Protein AF-A0A2N2SXI2-F1 (afdb_monomer)

Secondary structure (DSSP, 8-state):
-----SSHHHHHHHHHHHHHHHHHHHHHHHHIIIIIHHHHHHHHHHHHHHHHHHHHHHHHS-HHHHHHHHHHIIIII-EEEESS-----EEPPP-TTHHHHHHHHHHHHSS----EE-TT---EEEEEEETTEEEEEEE-HHHHPPPP-HHHHHHHHHHHHHHHHHHHHHHHHHHHHHHHHHHHHHHHHTT--PPPPP--SSHHHHHHHHHHHHHHHHHHHHHHHHHHHHHHT-

Foldseek 3Di:
DDPDPPDPVSVVLVVVVVVVVVVLVVLVVCCCVVPVVVVLLVLLLVVLVVQVVLVQVLLVDDPVCNVVSQVVCCVPPVKHKDLDDPQQPAAADDAPSQVSNQVSNCVVLVHRWGWTHDPPDQKTWTFGCYPNGRMIMIHRVVVSHDDPPVVSVVVSVVSSVVVVVVSVVVCCLPVVLVVLLVVCVVCVVVVHQDDQRDLDGPVVSSVVSVVSNVVSVVSVVVVVVVVVVVVVVD

Structure (mmCIF, N/CA/C/O backbone):
data_AF-A0A2N2SXI2-F1
#
_entry.id   AF-A0A2N2SXI2-F1
#
loop_
_atom_site.group_PDB
_atom_site.id
_atom_site.type_symbol
_atom_site.label_atom_id
_atom_site.label_alt_id
_atom_site.label_comp_id
_atom_site.label_asym_id
_atom_site.label_entity_id
_atom_site.label_seq_id
_atom_site.pdbx_PDB_ins_code
_atom_site.Cartn_x
_atom_site.Cartn_y
_atom_site.Cartn_z
_atom_site.occupancy
_atom_site.B_iso_or_equiv
_atom_site.auth_seq_id
_atom_site.auth_comp_id
_atom_site.auth_asym_id
_atom_site.auth_atom_id
_atom_site.pdbx_PDB_model_num
ATOM 1 N N . MET A 1 1 ? -1.374 -18.612 30.784 1.00 36.28 1 MET A N 1
ATOM 2 C CA . MET A 1 1 ? -2.071 -17.903 31.880 1.00 36.28 1 MET A CA 1
ATOM 3 C C . MET A 1 1 ? -2.749 -16.668 31.288 1.00 36.28 1 MET A C 1
ATOM 5 O O . MET A 1 1 ? -2.065 -15.702 30.989 1.00 36.28 1 MET A O 1
ATOM 9 N N . LYS A 1 2 ? -4.053 -16.725 30.982 1.00 43.03 2 LYS A N 1
ATOM 10 C CA . LYS A 1 2 ? -4.822 -15.583 30.448 1.00 43.03 2 LYS A CA 1
ATOM 11 C C . LYS A 1 2 ? -5.991 -15.326 31.392 1.00 43.03 2 LYS A C 1
ATOM 13 O O . LYS A 1 2 ? -6.861 -16.182 31.529 1.00 43.03 2 LYS A O 1
ATOM 18 N N . HIS A 1 3 ? -5.992 -14.165 32.038 1.00 49.12 3 HIS A N 1
ATOM 19 C CA . HIS A 1 3 ? -7.129 -13.661 32.799 1.00 49.12 3 HIS A CA 1
ATOM 20 C C . HIS A 1 3 ? -8.271 -13.359 31.818 1.00 49.12 3 HIS A C 1
ATOM 22 O O . HIS A 1 3 ? -8.367 -12.257 31.287 1.00 49.12 3 HIS A O 1
ATOM 28 N N . LEU A 1 4 ? -9.105 -14.358 31.508 1.00 47.81 4 LEU A N 1
ATOM 29 C CA . LEU A 1 4 ? -10.366 -14.099 30.817 1.00 47.81 4 LEU A CA 1
ATOM 30 C C . LEU A 1 4 ? -11.264 -13.280 31.753 1.00 47.81 4 LEU A C 1
ATOM 32 O O . LEU A 1 4 ? -11.408 -13.649 32.924 1.00 47.81 4 LEU A O 1
ATOM 36 N N . PRO A 1 5 ? -11.899 -12.205 31.266 1.00 47.72 5 PRO A N 1
ATOM 37 C CA . PRO A 1 5 ? -12.781 -11.415 32.100 1.00 47.72 5 PRO A CA 1
ATOM 38 C C . PRO A 1 5 ? -14.006 -12.257 32.490 1.00 47.72 5 PRO A C 1
ATOM 40 O O . PRO A 1 5 ? -14.609 -12.949 31.663 1.00 47.72 5 PRO A O 1
ATOM 43 N N . ARG A 1 6 ? -14.339 -12.240 33.786 1.00 57.94 6 ARG A N 1
ATOM 44 C CA . ARG A 1 6 ? -15.405 -13.056 34.391 1.00 57.94 6 ARG A CA 1
ATOM 45 C C . ARG A 1 6 ? -16.824 -12.528 34.124 1.00 57.94 6 ARG A C 1
ATOM 47 O O . ARG A 1 6 ? -17.772 -13.242 34.420 1.00 57.94 6 ARG A O 1
ATOM 54 N N . SER A 1 7 ? -16.992 -11.335 33.539 1.00 62.69 7 SER A N 1
ATOM 55 C CA . SER A 1 7 ? -18.320 -10.788 33.218 1.00 62.69 7 SER A CA 1
ATOM 56 C C . SER A 1 7 ? -18.766 -11.160 31.796 1.00 62.69 7 SER A C 1
ATOM 58 O O . SER A 1 7 ? -17.983 -11.086 30.844 1.00 62.69 7 SER A O 1
ATOM 60 N N . LEU A 1 8 ? -20.039 -11.555 31.644 1.00 64.44 8 LEU A N 1
ATOM 61 C CA . LEU A 1 8 ? -20.665 -11.839 30.342 1.00 64.44 8 LEU A CA 1
ATOM 62 C C . LEU A 1 8 ? -20.515 -10.656 29.381 1.00 64.44 8 LEU A C 1
ATOM 64 O O . LEU A 1 8 ? -20.206 -10.852 28.211 1.00 64.44 8 LEU A O 1
ATOM 68 N N . PHE A 1 9 ? -20.636 -9.435 29.901 1.00 61.88 9 PHE A N 1
ATOM 69 C CA . PHE A 1 9 ? -20.473 -8.208 29.131 1.00 61.88 9 PHE A CA 1
ATOM 70 C C . PHE A 1 9 ? -19.050 -8.024 28.578 1.00 61.88 9 PHE A C 1
ATOM 72 O O . PHE A 1 9 ? -18.856 -7.695 27.411 1.00 61.88 9 PHE A O 1
ATOM 79 N N . ALA A 1 10 ? -18.022 -8.275 29.388 1.00 61.28 10 ALA A N 1
ATOM 80 C CA . ALA A 1 10 ? -16.645 -8.175 28.918 1.00 61.28 10 ALA A CA 1
ATOM 81 C C . ALA A 1 10 ? -16.325 -9.256 27.871 1.00 61.28 10 ALA A C 1
ATOM 83 O O . ALA A 1 10 ? -15.542 -9.015 26.955 1.00 61.28 10 ALA A O 1
ATOM 84 N N . ARG A 1 11 ? -16.966 -10.429 27.961 1.00 67.62 11 ARG A N 1
ATOM 85 C CA . ARG A 1 11 ? -16.876 -11.468 26.926 1.00 67.62 11 ARG A CA 1
ATOM 86 C C . ARG A 1 11 ? -17.590 -11.065 25.634 1.00 67.62 11 ARG A C 1
ATOM 88 O O . ARG A 1 11 ? -17.022 -11.269 24.563 1.00 67.62 11 ARG A O 1
ATOM 95 N N . THR A 1 12 ? -18.785 -10.475 25.696 1.00 73.06 12 THR A N 1
ATOM 96 C CA . THR A 1 12 ? -19.495 -10.000 24.492 1.00 73.06 12 THR A CA 1
ATOM 97 C C . THR A 1 12 ? -18.763 -8.832 23.827 1.00 73.06 12 THR A C 1
ATOM 99 O O . THR A 1 12 ? -18.578 -8.832 22.615 1.00 73.06 12 THR A O 1
ATOM 102 N N . ALA A 1 13 ? -18.230 -7.887 24.602 1.00 72.56 13 ALA A N 1
ATOM 103 C CA . ALA A 1 13 ? -17.402 -6.808 24.066 1.00 72.56 13 ALA A CA 1
ATOM 104 C C . ALA A 1 13 ? -16.105 -7.330 23.420 1.00 72.56 13 ALA A C 1
ATOM 106 O O . ALA A 1 13 ? -15.740 -6.900 22.327 1.00 72.56 13 ALA A O 1
ATOM 107 N N . LEU A 1 14 ? -15.422 -8.288 24.059 1.00 74.06 14 LEU A N 1
ATOM 108 C CA . LEU A 1 14 ? -14.189 -8.874 23.526 1.00 74.06 14 LEU A CA 1
ATOM 109 C C . LEU A 1 14 ? -14.439 -9.707 22.262 1.00 74.06 14 LEU A C 1
ATOM 111 O O . LEU A 1 14 ? -13.632 -9.666 21.338 1.00 74.06 14 LEU A O 1
ATOM 115 N N . THR A 1 15 ? -15.556 -10.433 22.195 1.00 82.25 15 THR A N 1
ATOM 116 C CA . THR A 1 15 ? -15.943 -11.183 20.988 1.00 82.25 15 THR A CA 1
ATOM 117 C C . THR A 1 15 ? -16.295 -10.251 19.832 1.00 82.25 15 THR A C 1
ATOM 119 O O . THR A 1 15 ? -15.821 -10.491 18.724 1.00 82.25 15 THR A O 1
ATOM 122 N N . LEU A 1 16 ? -17.019 -9.152 20.077 1.00 80.25 16 LEU A N 1
ATOM 123 C CA . LEU A 1 16 ? -17.276 -8.121 19.063 1.00 80.25 16 LEU A CA 1
ATOM 124 C C . LEU A 1 16 ? -15.984 -7.451 18.583 1.00 80.25 16 LEU A C 1
ATOM 126 O O . LEU A 1 16 ? -15.780 -7.308 17.380 1.00 80.25 16 LEU A O 1
ATOM 130 N N . ALA A 1 17 ? -15.086 -7.085 19.502 1.00 79.81 17 ALA A N 1
ATOM 131 C CA . ALA A 1 17 ? -13.796 -6.496 19.151 1.00 79.81 17 ALA A CA 1
ATOM 132 C C . ALA A 1 17 ? -12.942 -7.460 18.314 1.00 79.81 17 ALA A C 1
ATOM 134 O O . ALA A 1 17 ? -12.359 -7.058 17.309 1.00 79.81 17 ALA A O 1
ATOM 135 N N . LEU A 1 18 ? -12.904 -8.742 18.688 1.00 84.31 18 LEU A N 1
ATOM 136 C CA . LEU A 1 18 ? -12.196 -9.768 17.927 1.00 84.31 18 LEU A CA 1
ATOM 137 C C . LEU A 1 18 ? -12.810 -9.959 16.535 1.00 84.31 18 LEU A C 1
ATOM 139 O O . LEU A 1 18 ? -12.076 -9.959 15.550 1.00 84.31 18 LEU A O 1
ATOM 143 N N . ALA A 1 19 ? -14.138 -10.076 16.444 1.00 85.38 19 ALA A N 1
ATOM 144 C CA . ALA A 1 19 ? -14.845 -10.188 15.170 1.00 85.38 19 ALA A CA 1
ATOM 145 C C . ALA A 1 19 ? -14.544 -8.987 14.261 1.00 85.38 19 ALA A C 1
ATOM 147 O O . ALA A 1 19 ? -14.298 -9.155 13.068 1.00 85.38 19 ALA A O 1
ATOM 148 N N . PHE A 1 20 ? -14.479 -7.788 14.840 1.00 83.75 20 PHE A N 1
ATOM 149 C CA . PHE A 1 20 ? -14.148 -6.573 14.114 1.00 83.75 20 PHE A CA 1
ATOM 150 C C . PHE A 1 20 ? -12.701 -6.559 13.599 1.00 83.75 20 PHE A C 1
ATOM 152 O O . PHE A 1 20 ? -12.466 -6.223 12.439 1.00 83.75 20 PHE A O 1
ATOM 159 N N . ILE A 1 21 ? -11.729 -6.967 14.421 1.00 84.31 21 ILE A N 1
ATOM 160 C CA . ILE A 1 21 ? -10.321 -7.088 14.003 1.00 84.31 21 ILE A CA 1
ATOM 161 C C . ILE A 1 21 ? -10.186 -8.091 12.854 1.00 84.31 21 ILE A C 1
ATOM 163 O O . ILE A 1 21 ? -9.516 -7.806 11.863 1.00 84.31 21 ILE A O 1
ATOM 167 N N . VAL A 1 22 ? -10.848 -9.246 12.963 1.00 90.50 22 VAL A N 1
ATOM 168 C CA . VAL A 1 22 ? -10.851 -10.268 11.909 1.00 90.50 22 VAL A CA 1
ATOM 169 C C . VAL A 1 22 ? -11.469 -9.717 10.624 1.00 90.50 22 VAL A C 1
ATOM 171 O O . VAL A 1 22 ? -10.899 -9.899 9.549 1.00 90.50 22 VAL A O 1
ATOM 174 N N . PHE A 1 23 ? -12.584 -8.989 10.725 1.00 86.88 23 PHE A N 1
ATOM 175 C CA . PHE A 1 23 ? -13.219 -8.346 9.576 1.00 86.88 23 PHE A CA 1
ATOM 176 C C . PHE A 1 23 ? -12.300 -7.314 8.906 1.00 86.88 23 PHE A C 1
ATOM 178 O O . PHE A 1 23 ? -12.153 -7.334 7.687 1.00 86.88 23 PHE A O 1
ATOM 185 N N . GLN A 1 24 ? -11.631 -6.456 9.681 1.00 84.25 24 GLN A N 1
ATOM 186 C CA . GLN A 1 24 ? -10.681 -5.471 9.150 1.00 84.25 24 GLN A CA 1
ATOM 187 C C . GLN A 1 24 ? -9.483 -6.131 8.464 1.00 84.25 24 GLN A C 1
ATOM 189 O O . GLN A 1 24 ? -9.091 -5.718 7.373 1.00 84.25 24 GLN A O 1
ATOM 194 N N . ALA A 1 25 ? -8.930 -7.188 9.063 1.00 87.69 25 ALA A N 1
ATOM 195 C CA . ALA A 1 25 ? -7.844 -7.953 8.462 1.00 87.69 25 ALA A CA 1
ATOM 196 C C . ALA A 1 25 ? -8.278 -8.600 7.137 1.00 87.69 25 ALA A C 1
ATOM 198 O O . ALA A 1 25 ? -7.545 -8.529 6.151 1.00 87.69 25 ALA A O 1
ATOM 199 N N . ALA A 1 26 ? -9.485 -9.171 7.086 1.00 90.75 26 ALA A N 1
ATOM 200 C CA . ALA A 1 26 ? -10.049 -9.741 5.866 1.00 90.75 26 ALA A CA 1
ATOM 201 C C . ALA A 1 26 ? -10.298 -8.668 4.791 1.00 90.75 26 ALA A C 1
ATOM 203 O O . ALA A 1 26 ? -9.926 -8.864 3.636 1.00 90.75 26 ALA A O 1
ATOM 204 N N . ALA A 1 27 ? -10.864 -7.516 5.159 1.00 85.44 27 ALA A N 1
ATOM 205 C CA . ALA A 1 27 ? -11.098 -6.406 4.237 1.00 85.44 27 ALA A CA 1
ATOM 206 C C . ALA A 1 27 ? -9.782 -5.866 3.654 1.00 85.44 27 ALA A C 1
ATOM 208 O O . ALA A 1 27 ? -9.660 -5.712 2.437 1.00 85.44 27 ALA A O 1
ATOM 209 N N . PHE A 1 28 ? -8.773 -5.645 4.504 1.00 85.31 28 PHE A N 1
ATOM 210 C CA . PHE A 1 28 ? -7.438 -5.243 4.065 1.00 85.31 28 PHE A CA 1
ATOM 211 C C . PHE A 1 28 ? -6.813 -6.290 3.139 1.00 85.31 28 PHE A C 1
ATOM 213 O O . PHE A 1 28 ? -6.295 -5.937 2.082 1.00 85.31 28 PHE A O 1
ATOM 220 N N . TRP A 1 29 ? -6.901 -7.573 3.499 1.00 90.38 29 TRP A N 1
ATOM 221 C CA . TRP A 1 29 ? -6.404 -8.674 2.677 1.00 90.38 29 TRP A CA 1
ATOM 222 C C . TRP A 1 29 ? -7.044 -8.686 1.286 1.00 90.38 29 TRP A C 1
ATOM 224 O O . TRP A 1 29 ? -6.331 -8.823 0.291 1.00 90.38 29 TRP A O 1
ATOM 234 N N . VAL A 1 30 ? -8.366 -8.504 1.205 1.00 89.81 30 VAL A N 1
ATOM 235 C CA . VAL A 1 30 ? -9.091 -8.414 -0.068 1.00 89.81 30 VAL A CA 1
ATOM 236 C C . VAL A 1 30 ? -8.573 -7.236 -0.887 1.00 89.81 30 VAL A C 1
ATOM 238 O O . VAL A 1 30 ? -8.096 -7.458 -1.992 1.00 89.81 30 VAL A O 1
ATOM 241 N N . VAL A 1 31 ? -8.558 -6.014 -0.341 1.00 85.12 31 VAL A N 1
ATOM 242 C CA . VAL A 1 31 ? -8.061 -4.820 -1.059 1.00 85.12 31 VAL A CA 1
ATOM 243 C C . VAL A 1 31 ? -6.614 -5.001 -1.524 1.00 85.12 31 VAL A C 1
ATOM 245 O O . VAL A 1 31 ? -6.263 -4.652 -2.652 1.00 85.12 31 VAL A O 1
ATOM 248 N N . TYR A 1 32 ? -5.767 -5.574 -0.674 1.00 85.44 32 TYR A N 1
ATOM 249 C CA . TYR A 1 32 ? -4.377 -5.843 -1.006 1.00 85.44 32 TYR A CA 1
ATOM 250 C C . TYR A 1 32 ? -4.254 -6.818 -2.185 1.00 85.44 32 TYR A C 1
ATOM 252 O O . TYR A 1 32 ? -3.534 -6.541 -3.145 1.00 85.44 32 TYR A O 1
ATOM 260 N N . ARG A 1 33 ? -5.001 -7.928 -2.152 1.00 88.50 33 ARG A N 1
ATOM 261 C CA . ARG A 1 33 ? -4.962 -8.983 -3.175 1.00 88.50 33 ARG A CA 1
ATOM 262 C C . ARG A 1 33 ? -5.673 -8.620 -4.476 1.00 88.50 33 ARG A C 1
ATOM 264 O O . ARG A 1 33 ? -5.228 -9.071 -5.523 1.00 88.50 33 ARG A O 1
ATOM 271 N N . THR A 1 34 ? -6.763 -7.858 -4.431 1.00 84.88 34 THR A N 1
ATOM 272 C CA . THR A 1 34 ? -7.591 -7.563 -5.614 1.00 84.88 34 THR A CA 1
ATOM 273 C C . THR A 1 34 ? -7.293 -6.210 -6.237 1.00 84.88 34 THR A C 1
ATOM 275 O O . THR A 1 34 ? -7.665 -5.984 -7.384 1.00 84.88 34 THR A O 1
ATOM 278 N N . LEU A 1 35 ? -6.656 -5.301 -5.495 1.00 83.94 35 LEU A N 1
ATOM 279 C CA . LEU A 1 35 ? -6.355 -3.954 -5.968 1.00 83.94 35 LEU A CA 1
ATOM 280 C C . LEU A 1 35 ? -4.849 -3.703 -6.004 1.00 83.94 35 LEU A C 1
ATOM 282 O O . LEU A 1 35 ? -4.303 -3.454 -7.070 1.00 83.94 35 LEU A O 1
ATOM 286 N N . ILE A 1 36 ? -4.164 -3.784 -4.860 1.00 82.75 36 ILE A N 1
ATOM 287 C CA . ILE A 1 36 ? -2.777 -3.302 -4.750 1.00 82.75 36 ILE A CA 1
ATOM 288 C C . ILE A 1 36 ? -1.820 -4.160 -5.584 1.00 82.75 36 ILE A C 1
ATOM 290 O O . ILE A 1 36 ? -1.112 -3.628 -6.436 1.00 82.75 36 ILE A O 1
ATOM 294 N N . VAL A 1 37 ? -1.817 -5.478 -5.366 1.00 85.88 37 VAL A N 1
ATOM 295 C CA . VAL A 1 37 ? -0.947 -6.412 -6.099 1.00 85.88 37 VAL A CA 1
ATOM 296 C C . VAL A 1 37 ? -1.233 -6.425 -7.610 1.00 85.88 37 VAL A C 1
ATOM 298 O O . VAL A 1 37 ? -0.297 -6.186 -8.369 1.00 85.88 37 VAL A O 1
ATOM 301 N N . PRO A 1 38 ? -2.475 -6.622 -8.090 1.00 87.81 38 PRO A N 1
ATOM 302 C CA . PRO A 1 38 ? -2.723 -6.722 -9.528 1.00 87.81 38 PRO A CA 1
ATOM 303 C C . PRO A 1 38 ? -2.512 -5.397 -10.269 1.00 87.81 38 PRO A C 1
ATOM 305 O O . PRO A 1 38 ? -2.060 -5.407 -11.410 1.00 87.81 38 PRO A O 1
ATOM 308 N N . VAL A 1 39 ? -2.790 -4.242 -9.648 1.00 85.06 39 VAL A N 1
ATOM 309 C CA . VAL A 1 39 ? -2.469 -2.939 -10.260 1.00 85.06 39 VAL A CA 1
ATOM 310 C C . VAL A 1 39 ? -0.957 -2.748 -10.363 1.00 85.06 39 VAL A C 1
ATOM 312 O O . VAL A 1 39 ? -0.486 -2.206 -11.364 1.00 85.06 39 VAL A O 1
ATOM 315 N N . ALA A 1 40 ? -0.196 -3.211 -9.370 1.00 85.69 40 ALA A N 1
ATOM 316 C CA . ALA A 1 40 ? 1.259 -3.183 -9.411 1.00 85.69 40 ALA A CA 1
ATOM 317 C C . ALA A 1 40 ? 1.828 -4.101 -10.496 1.00 85.69 40 ALA A C 1
ATOM 319 O O . ALA A 1 40 ? 2.654 -3.654 -11.284 1.00 85.69 40 ALA A O 1
ATOM 320 N N . GLU A 1 41 ? 1.361 -5.349 -10.572 1.00 89.19 41 GLU A N 1
ATOM 321 C CA . GLU A 1 41 ? 1.764 -6.304 -11.611 1.00 89.19 41 GLU A CA 1
ATOM 322 C C . GLU A 1 41 ? 1.427 -5.781 -13.006 1.00 89.19 41 GLU A C 1
ATOM 324 O O . GLU A 1 41 ? 2.288 -5.781 -13.878 1.00 89.19 41 GLU A O 1
ATOM 329 N N . ARG A 1 42 ? 0.218 -5.242 -13.197 1.00 89.31 42 ARG A N 1
ATOM 330 C CA . ARG A 1 42 ? -0.199 -4.667 -14.478 1.00 89.31 42 ARG A CA 1
ATOM 331 C C . ARG A 1 42 ? 0.645 -3.458 -14.873 1.00 89.31 42 ARG A C 1
ATOM 333 O O . ARG A 1 42 ? 1.131 -3.401 -15.993 1.00 89.31 42 ARG A O 1
ATOM 340 N N . SER A 1 43 ? 0.866 -2.525 -13.948 1.00 88.50 43 SER A N 1
ATOM 341 C CA . SER A 1 43 ? 1.723 -1.355 -14.195 1.00 88.50 43 SER A CA 1
ATOM 342 C C . SER A 1 43 ? 3.163 -1.761 -14.519 1.00 88.50 43 SER A C 1
ATOM 344 O O . SER A 1 43 ? 3.794 -1.174 -15.397 1.00 88.50 43 SER A O 1
ATOM 346 N N . ALA A 1 44 ? 3.680 -2.778 -13.825 1.00 91.31 44 ALA A N 1
ATOM 347 C CA . ALA A 1 44 ? 4.997 -3.339 -14.085 1.00 91.31 44 ALA A CA 1
ATOM 348 C C . ALA A 1 44 ? 5.068 -4.007 -15.466 1.00 91.31 44 ALA A C 1
ATOM 350 O O . ALA A 1 44 ? 6.024 -3.767 -16.202 1.00 91.31 44 ALA A O 1
ATOM 351 N N . ASP A 1 45 ? 4.055 -4.788 -15.845 1.00 92.69 45 ASP A N 1
ATOM 352 C CA . ASP A 1 45 ? 3.959 -5.418 -17.164 1.00 92.69 45 ASP A CA 1
ATOM 353 C C . ASP A 1 45 ? 3.822 -4.389 -18.296 1.00 92.69 45 ASP A C 1
ATOM 355 O O . ASP A 1 45 ? 4.392 -4.610 -19.370 1.00 92.69 45 ASP A O 1
ATOM 359 N N . ASP A 1 46 ? 3.114 -3.280 -18.066 1.00 91.94 46 ASP A N 1
ATOM 360 C CA . ASP A 1 46 ? 2.966 -2.169 -19.015 1.00 91.94 46 ASP A CA 1
ATOM 361 C C . ASP A 1 46 ? 4.302 -1.434 -19.212 1.00 91.94 46 ASP A C 1
ATOM 363 O O . ASP A 1 46 ? 4.734 -1.222 -20.349 1.00 91.94 46 ASP A O 1
ATOM 367 N N . LEU A 1 47 ? 5.005 -1.105 -18.119 1.00 92.38 47 LEU A N 1
ATOM 368 C CA . LEU A 1 47 ? 6.339 -0.501 -18.178 1.00 92.38 47 LEU A CA 1
ATOM 369 C C . LEU A 1 47 ? 7.338 -1.429 -18.870 1.00 92.38 47 LEU A C 1
ATOM 371 O O . LEU A 1 47 ? 8.057 -0.996 -19.767 1.00 92.38 47 LEU A O 1
ATOM 375 N N . ALA A 1 48 ? 7.377 -2.702 -18.475 1.00 94.25 48 ALA A N 1
ATOM 376 C CA . ALA A 1 48 ? 8.267 -3.686 -19.074 1.00 94.25 48 ALA A CA 1
ATOM 377 C C . ALA A 1 48 ? 7.970 -3.864 -20.570 1.00 94.25 48 ALA A C 1
ATOM 379 O O . ALA A 1 48 ? 8.893 -3.969 -21.376 1.00 94.25 48 ALA A O 1
ATOM 380 N N . GLY A 1 49 ? 6.691 -3.840 -20.957 1.00 94.94 49 GLY A N 1
ATOM 381 C CA . GLY A 1 49 ? 6.273 -3.855 -22.356 1.00 94.94 49 GLY A CA 1
ATOM 382 C C . GLY A 1 49 ? 6.780 -2.639 -23.124 1.00 94.94 49 GLY A C 1
ATOM 383 O O . GLY A 1 49 ? 7.378 -2.800 -24.186 1.00 94.94 49 GLY A O 1
ATOM 384 N N . LEU A 1 50 ? 6.609 -1.437 -22.568 1.00 94.75 50 LEU A N 1
ATOM 385 C CA . LEU A 1 50 ? 7.106 -0.198 -23.168 1.00 94.75 50 LEU A CA 1
ATOM 386 C C . LEU A 1 50 ? 8.633 -0.202 -23.307 1.00 94.75 50 LEU A C 1
ATOM 388 O O . LEU A 1 50 ? 9.146 0.197 -24.349 1.00 94.75 50 LEU A O 1
ATOM 392 N N . VAL A 1 51 ? 9.354 -0.664 -22.284 1.00 94.75 51 VAL A N 1
ATOM 393 C CA . VAL A 1 51 ? 10.820 -0.764 -22.279 1.00 94.75 51 VAL A CA 1
ATOM 394 C C . VAL A 1 51 ? 11.308 -1.704 -23.381 1.00 94.75 51 VAL A C 1
ATOM 396 O O . VAL A 1 51 ? 12.129 -1.295 -24.201 1.00 94.75 51 VAL A O 1
ATOM 399 N N . VAL A 1 52 ? 10.771 -2.926 -23.447 1.00 94.06 52 VAL A N 1
ATOM 400 C CA . VAL A 1 52 ? 11.182 -3.924 -24.446 1.00 94.06 52 VAL A CA 1
ATOM 401 C C . VAL A 1 52 ? 10.812 -3.476 -25.860 1.00 94.06 52 VAL A C 1
ATOM 403 O O . VAL A 1 52 ? 11.658 -3.531 -26.749 1.00 94.06 52 VAL A O 1
ATOM 406 N N . LEU A 1 53 ? 9.597 -2.956 -26.065 1.00 95.12 53 LEU A N 1
ATOM 407 C CA . LEU A 1 53 ? 9.162 -2.446 -27.368 1.00 95.12 53 LEU A CA 1
ATOM 408 C C . LEU A 1 53 ? 10.029 -1.268 -27.829 1.00 95.12 53 LEU A C 1
ATOM 410 O O . LEU A 1 53 ? 10.412 -1.201 -28.995 1.00 95.12 53 LEU A O 1
ATOM 414 N N . SER A 1 54 ? 10.374 -0.354 -26.918 1.00 95.12 54 SER A N 1
ATOM 415 C CA . SER A 1 54 ? 11.240 0.787 -27.234 1.00 95.12 54 SER A CA 1
ATOM 416 C C . SER A 1 54 ? 12.662 0.340 -27.571 1.00 95.12 54 SER A C 1
ATOM 418 O O . SER A 1 54 ? 13.260 0.882 -28.496 1.00 95.12 54 SER A O 1
ATOM 420 N N . ALA A 1 55 ? 13.192 -0.661 -26.862 1.00 94.31 55 ALA A N 1
ATOM 421 C CA . ALA A 1 55 ? 14.504 -1.236 -27.147 1.00 94.31 55 ALA A CA 1
ATOM 422 C C . ALA A 1 55 ? 14.544 -1.930 -28.519 1.00 94.31 55 ALA A C 1
ATOM 424 O O . ALA A 1 55 ? 15.456 -1.678 -29.303 1.00 94.31 55 ALA A O 1
ATOM 425 N N . GLN A 1 56 ? 13.528 -2.733 -28.848 1.00 93.69 56 GLN A N 1
ATOM 426 C CA . GLN A 1 56 ? 13.388 -3.368 -30.165 1.00 93.69 56 GLN A CA 1
ATOM 427 C C . GLN A 1 56 ? 13.269 -2.326 -31.283 1.00 93.69 56 GLN A C 1
ATOM 429 O O . GLN A 1 56 ? 14.010 -2.381 -32.262 1.00 93.69 56 GLN A O 1
ATOM 434 N N . THR A 1 57 ? 12.417 -1.316 -31.087 1.00 94.75 57 THR A N 1
ATOM 435 C CA . THR A 1 57 ? 12.249 -0.210 -32.045 1.00 94.75 57 THR A CA 1
ATOM 436 C C . THR A 1 57 ? 13.571 0.525 -32.276 1.00 94.75 57 THR A C 1
ATOM 438 O O . THR A 1 57 ? 13.919 0.833 -33.410 1.00 94.75 57 THR A O 1
ATOM 441 N N . TRP A 1 58 ? 14.347 0.782 -31.218 1.00 95.56 58 TRP A N 1
ATOM 442 C CA . TRP A 1 58 ? 15.643 1.457 -31.328 1.00 95.56 58 TRP A CA 1
ATOM 443 C C . TRP A 1 58 ? 16.637 0.687 -32.210 1.00 95.56 58 TRP A C 1
ATOM 445 O O . TRP A 1 58 ? 17.360 1.302 -32.995 1.00 95.56 58 TRP A O 1
ATOM 455 N N . VAL A 1 59 ? 16.659 -0.647 -32.104 1.00 93.12 59 VAL A N 1
ATOM 456 C CA . VAL A 1 59 ? 17.532 -1.517 -32.911 1.00 93.12 59 VAL A CA 1
ATOM 457 C C . VAL A 1 59 ? 17.140 -1.479 -34.387 1.00 93.12 59 VAL A C 1
ATOM 459 O O . VAL A 1 59 ? 18.018 -1.378 -35.245 1.00 93.12 59 VAL A O 1
ATOM 462 N N . GLU A 1 60 ? 15.839 -1.527 -34.677 1.00 93.06 60 GLU A N 1
ATOM 463 C CA . GLU A 1 60 ? 15.310 -1.506 -36.047 1.00 93.06 60 GLU A CA 1
ATOM 464 C C . GLU A 1 60 ? 15.436 -0.129 -36.720 1.00 93.06 60 GLU A C 1
ATOM 466 O O . GLU A 1 60 ? 15.481 -0.038 -37.948 1.00 93.06 60 GLU A O 1
ATOM 471 N N . LEU A 1 61 ? 15.526 0.951 -35.937 1.00 94.50 61 LEU A N 1
ATOM 472 C CA . LEU A 1 61 ? 15.646 2.308 -36.463 1.00 94.50 61 LEU A CA 1
ATOM 473 C C . LEU A 1 61 ? 17.014 2.568 -37.129 1.00 94.50 61 LEU A C 1
ATOM 475 O O . LEU A 1 61 ? 18.062 2.229 -36.556 1.00 94.50 61 LEU A O 1
ATOM 479 N N . PRO A 1 62 ? 17.036 3.272 -38.282 1.00 94.94 62 PRO A N 1
ATOM 480 C CA . PRO A 1 62 ? 18.265 3.772 -38.893 1.00 94.94 62 PRO A CA 1
ATOM 481 C C . PRO A 1 62 ? 19.064 4.669 -37.932 1.00 94.94 62 PRO A C 1
ATOM 483 O O . PRO A 1 62 ? 18.445 5.469 -37.216 1.00 94.94 62 PRO A O 1
ATOM 486 N N . PRO A 1 63 ? 20.413 4.607 -37.930 1.00 91.81 63 PRO A N 1
ATOM 487 C CA . PRO A 1 63 ? 21.258 5.350 -36.993 1.00 91.81 63 PRO A CA 1
ATOM 488 C C . PRO A 1 63 ? 20.956 6.852 -36.917 1.00 91.81 63 PRO A C 1
ATOM 490 O O . PRO A 1 63 ? 20.925 7.407 -35.818 1.00 91.81 63 PRO A O 1
ATOM 493 N N . GLU A 1 64 ? 20.656 7.500 -38.047 1.00 94.69 64 GLU A N 1
ATOM 494 C CA . GLU A 1 64 ? 20.322 8.930 -38.095 1.00 94.69 64 GLU A CA 1
ATOM 495 C C . GLU A 1 64 ? 19.032 9.306 -37.343 1.00 94.69 64 GLU A C 1
ATOM 497 O O . GLU A 1 64 ? 18.890 10.441 -36.887 1.00 94.69 64 GLU A O 1
ATOM 502 N N . THR A 1 65 ? 18.098 8.366 -37.165 1.00 95.56 65 THR A N 1
ATOM 503 C CA . THR A 1 65 ? 16.802 8.620 -36.504 1.00 95.56 65 THR A CA 1
ATOM 504 C C . THR A 1 65 ? 16.797 8.282 -35.012 1.00 95.56 65 THR A C 1
ATOM 506 O O . THR A 1 65 ? 15.932 8.763 -34.272 1.00 95.56 65 THR A O 1
ATOM 509 N N . ARG A 1 66 ? 17.786 7.513 -34.533 1.00 94.62 66 ARG A N 1
ATOM 510 C CA . ARG A 1 66 ? 17.854 7.033 -33.140 1.00 94.62 66 ARG A CA 1
ATOM 511 C C . ARG A 1 66 ? 17.907 8.172 -32.127 1.00 94.62 66 ARG A C 1
ATOM 513 O O . ARG A 1 66 ? 17.166 8.147 -31.151 1.00 94.62 66 ARG A O 1
ATOM 520 N N . ALA A 1 67 ? 18.691 9.217 -32.395 1.00 94.81 67 ALA A N 1
ATOM 521 C CA . ALA A 1 67 ? 18.806 10.367 -31.494 1.00 94.81 67 ALA A CA 1
ATOM 522 C C . ALA A 1 67 ? 17.471 11.116 -31.313 1.00 94.81 67 ALA A C 1
ATOM 524 O O . ALA A 1 67 ? 17.153 11.573 -30.214 1.00 94.81 67 ALA A O 1
ATOM 525 N N . ALA A 1 68 ? 16.668 11.229 -32.377 1.00 95.69 68 ALA A N 1
ATOM 526 C CA . ALA A 1 68 ? 15.343 11.839 -32.296 1.00 95.69 68 ALA A CA 1
ATOM 527 C C . ALA A 1 68 ? 14.382 10.967 -31.472 1.00 95.69 68 ALA A C 1
ATOM 529 O O . ALA A 1 68 ? 13.663 11.485 -30.616 1.00 95.69 68 ALA A O 1
ATOM 530 N N . PHE A 1 69 ? 14.422 9.646 -31.672 1.00 96.25 69 PHE A N 1
ATOM 531 C CA . PHE A 1 69 ? 13.629 8.689 -30.900 1.00 96.25 69 PHE A CA 1
ATOM 532 C C . PHE A 1 69 ? 14.002 8.684 -29.409 1.00 96.25 69 PHE A C 1
ATOM 534 O O . PHE A 1 69 ? 13.119 8.758 -28.556 1.00 96.25 69 PHE A O 1
ATOM 541 N N . GLU A 1 70 ? 15.295 8.684 -29.079 1.00 95.50 70 GLU A N 1
ATOM 542 C CA . GLU A 1 70 ? 15.789 8.773 -27.699 1.00 95.50 70 GLU A CA 1
ATOM 543 C C . GLU A 1 70 ? 15.299 10.042 -26.990 1.00 95.50 70 GLU A C 1
ATOM 545 O O . GLU A 1 70 ? 14.845 9.985 -25.843 1.00 95.50 70 GLU A O 1
ATOM 550 N N . GLN A 1 71 ? 15.360 11.195 -27.666 1.00 95.31 71 GLN A N 1
ATOM 551 C CA . GLN A 1 71 ? 14.861 12.455 -27.112 1.00 95.31 71 GLN A CA 1
ATOM 552 C C . GLN A 1 71 ? 13.351 12.419 -26.885 1.00 95.31 71 GLN A C 1
ATOM 554 O O . GLN A 1 71 ? 12.875 12.892 -25.849 1.00 95.31 71 GLN A O 1
ATOM 559 N N . GLU A 1 72 ? 12.602 11.867 -27.835 1.00 95.12 72 GLU A N 1
ATOM 560 C CA . GLU A 1 72 ? 11.150 11.775 -27.741 1.00 95.12 72 GLU A CA 1
ATOM 561 C C . GLU A 1 72 ? 10.723 10.851 -26.599 1.00 95.12 72 GLU A C 1
ATOM 563 O O . GLU A 1 72 ? 9.871 11.213 -25.779 1.00 95.12 72 GLU A O 1
ATOM 568 N N . LEU A 1 73 ? 11.384 9.700 -26.478 1.00 95.25 73 LEU A N 1
ATOM 569 C CA . LEU A 1 73 ? 11.141 8.749 -25.408 1.00 95.25 73 LEU A CA 1
ATOM 570 C C . LEU A 1 73 ? 11.479 9.351 -24.036 1.00 95.25 73 LEU A C 1
ATOM 572 O O . LEU A 1 73 ? 10.689 9.226 -23.095 1.00 95.25 73 LEU A O 1
ATOM 576 N N . ALA A 1 74 ? 12.581 10.096 -23.926 1.00 93.81 74 ALA A N 1
ATOM 577 C CA . ALA A 1 74 ? 12.946 10.785 -22.692 1.00 93.81 74 ALA A CA 1
ATOM 578 C C . ALA A 1 74 ? 11.927 11.871 -22.305 1.00 93.81 74 ALA A C 1
ATOM 580 O O . ALA A 1 74 ? 11.581 12.004 -21.128 1.00 93.81 74 ALA A O 1
ATOM 581 N N . ARG A 1 75 ? 11.395 12.630 -23.272 1.00 93.69 75 ARG A N 1
ATOM 582 C CA . ARG A 1 75 ? 10.402 13.685 -23.000 1.00 93.69 75 ARG A CA 1
ATOM 583 C C . ARG A 1 75 ? 9.031 13.098 -22.658 1.00 93.69 75 ARG A C 1
ATOM 585 O O . ARG A 1 75 ? 8.513 13.342 -21.561 1.00 93.69 75 ARG A O 1
ATOM 592 N N . ARG A 1 76 ? 8.446 12.304 -23.560 1.00 92.62 76 ARG A N 1
ATOM 593 C CA . ARG A 1 76 ? 7.064 11.807 -23.419 1.00 92.62 76 ARG A CA 1
ATOM 594 C C . ARG A 1 76 ? 6.930 10.672 -22.418 1.00 92.62 76 ARG A C 1
ATOM 596 O O . ARG A 1 76 ? 5.978 10.667 -21.639 1.00 92.62 76 ARG A O 1
ATOM 603 N N . HIS A 1 77 ? 7.906 9.773 -22.378 1.00 91.38 77 HIS A N 1
ATOM 604 C CA . HIS A 1 77 ? 7.852 8.583 -21.534 1.00 91.38 77 HIS A CA 1
ATOM 605 C C . HIS A 1 77 ? 8.848 8.647 -20.366 1.00 91.38 77 HIS A C 1
ATOM 607 O O . HIS A 1 77 ? 8.641 8.005 -19.350 1.00 91.38 77 HIS A O 1
ATOM 613 N N . GLY A 1 78 ? 9.894 9.472 -20.400 1.00 91.69 78 GLY A N 1
ATOM 614 C CA . GLY A 1 78 ? 10.878 9.490 -19.307 1.00 91.69 78 GLY A CA 1
ATOM 615 C C . GLY A 1 78 ? 11.724 8.225 -19.236 1.00 91.69 78 GLY A C 1
ATOM 616 O O . GLY A 1 78 ? 12.286 7.943 -18.179 1.00 91.69 78 GLY A O 1
ATOM 617 N N . LEU A 1 79 ? 11.792 7.480 -20.341 1.00 94.56 79 LEU A N 1
ATOM 618 C CA . LEU A 1 79 ? 12.749 6.400 -20.532 1.00 94.56 79 LEU A CA 1
ATOM 619 C C . LEU A 1 79 ? 13.937 6.945 -21.320 1.00 94.56 79 LEU A C 1
ATOM 621 O O . LEU A 1 79 ? 13.768 7.699 -22.278 1.00 94.56 79 LEU A O 1
ATOM 625 N N . ARG A 1 80 ? 15.141 6.563 -20.917 1.00 95.00 80 ARG A N 1
ATOM 626 C CA . ARG A 1 80 ? 16.387 6.885 -21.609 1.00 95.00 80 ARG A CA 1
ATOM 627 C C . ARG A 1 80 ? 16.967 5.591 -22.143 1.00 95.00 80 ARG A C 1
ATOM 629 O O . ARG A 1 80 ? 17.140 4.660 -21.370 1.00 95.00 80 ARG A O 1
ATOM 636 N N . LEU A 1 81 ? 17.269 5.552 -23.431 1.00 94.88 81 LEU A N 1
ATOM 637 C CA . LEU A 1 81 ? 17.997 4.459 -24.067 1.00 94.88 81 LEU A CA 1
ATOM 638 C C . LEU A 1 81 ? 19.411 4.952 -24.352 1.00 94.88 81 LEU A C 1
ATOM 640 O O . LEU A 1 81 ? 19.586 6.093 -24.781 1.00 94.88 81 LEU A O 1
ATOM 644 N N . THR A 1 82 ? 20.415 4.130 -24.083 1.00 93.00 82 THR A N 1
ATOM 645 C CA . THR A 1 82 ? 21.793 4.427 -24.468 1.00 93.00 82 THR A CA 1
ATOM 646 C C . THR A 1 82 ? 22.610 3.149 -24.564 1.00 93.00 82 THR A C 1
ATOM 648 O O . THR A 1 82 ? 22.378 2.202 -23.822 1.00 93.00 82 THR A O 1
ATOM 651 N N . THR A 1 83 ? 23.587 3.121 -25.460 1.00 91.62 83 THR A N 1
ATOM 652 C CA . THR A 1 83 ? 24.611 2.067 -25.508 1.00 91.62 83 THR A CA 1
ATOM 653 C C . THR A 1 83 ? 25.859 2.439 -24.705 1.00 91.62 83 THR A C 1
ATOM 655 O O . THR A 1 83 ? 26.781 1.638 -24.580 1.00 91.62 83 THR A O 1
ATOM 658 N N . LEU A 1 84 ? 25.924 3.671 -24.187 1.00 90.75 84 LEU A N 1
ATOM 659 C CA . LEU A 1 84 ? 27.071 4.169 -23.438 1.00 90.75 84 LEU A CA 1
ATOM 660 C C . LEU A 1 84 ? 27.076 3.642 -22.010 1.00 90.75 84 LEU A C 1
ATOM 662 O O . LEU A 1 84 ? 26.028 3.371 -21.418 1.00 90.75 84 LEU A O 1
ATOM 666 N N . ASP A 1 85 ? 28.275 3.584 -21.431 1.00 89.50 85 ASP A N 1
ATOM 667 C CA . ASP A 1 85 ? 28.398 3.256 -20.025 1.00 89.50 85 ASP A CA 1
ATOM 668 C C . ASP A 1 85 ? 27.876 4.373 -19.122 1.00 89.50 85 ASP A C 1
ATOM 670 O O . ASP A 1 85 ? 28.394 5.487 -19.122 1.00 89.50 85 ASP A O 1
ATOM 674 N N . VAL A 1 86 ? 26.836 4.064 -18.346 1.00 89.81 86 VAL A N 1
ATOM 675 C CA . VAL A 1 86 ? 26.200 4.994 -17.402 1.00 89.81 86 VAL A CA 1
ATOM 676 C C . VAL A 1 86 ? 26.738 4.873 -15.974 1.00 89.81 86 VAL A C 1
ATOM 678 O O . VAL A 1 86 ? 26.314 5.631 -15.102 1.00 89.81 86 VAL A O 1
ATOM 681 N N . GLY A 1 87 ? 27.646 3.928 -15.705 1.00 89.88 87 GLY A N 1
ATOM 682 C CA . GLY A 1 87 ? 28.199 3.690 -14.371 1.00 89.88 87 GLY A CA 1
ATOM 683 C C . GLY A 1 87 ? 27.169 3.163 -13.367 1.00 89.88 87 GLY A C 1
ATOM 684 O O . GLY A 1 87 ? 27.241 3.488 -12.180 1.00 89.88 87 GLY A O 1
ATOM 685 N N . ALA A 1 88 ? 26.188 2.377 -13.825 1.00 90.06 88 ALA A N 1
ATOM 686 C CA . ALA A 1 88 ? 25.136 1.796 -12.987 1.00 90.06 88 ALA A CA 1
ATOM 687 C C . ALA A 1 88 ? 25.653 0.590 -12.177 1.00 90.06 88 ALA A C 1
ATOM 689 O O . ALA A 1 88 ? 25.250 -0.553 -12.376 1.00 90.06 88 ALA A O 1
ATOM 690 N N . VAL A 1 89 ? 26.598 0.850 -11.273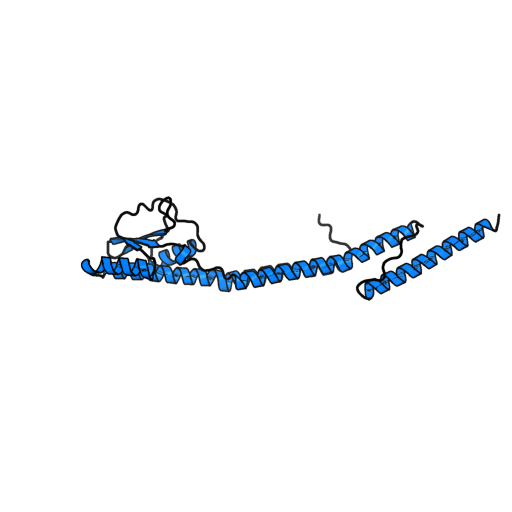 1.00 88.25 89 VAL A N 1
ATOM 691 C CA . VAL A 1 89 ? 27.252 -0.176 -10.444 1.00 88.25 89 VAL A CA 1
ATOM 692 C C . VAL A 1 89 ? 26.600 -0.347 -9.071 1.00 88.25 89 VAL A C 1
ATOM 694 O O . VAL A 1 89 ? 26.800 -1.376 -8.426 1.00 88.25 89 VAL A O 1
ATOM 697 N N . ALA A 1 90 ? 25.817 0.638 -8.622 1.00 91.69 90 ALA A N 1
ATOM 698 C CA . ALA A 1 90 ? 25.138 0.598 -7.333 1.00 91.69 90 ALA A CA 1
ATOM 699 C C . ALA A 1 90 ? 23.828 -0.198 -7.413 1.00 91.69 90 ALA A C 1
ATOM 701 O O . ALA A 1 90 ? 23.334 -0.522 -8.497 1.00 91.69 90 ALA A O 1
ATOM 702 N N . ASP A 1 91 ? 23.249 -0.498 -6.252 1.00 91.31 91 ASP A N 1
ATOM 703 C CA . ASP A 1 91 ? 21.882 -1.006 -6.200 1.00 91.31 91 ASP A CA 1
ATOM 704 C C . ASP A 1 91 ? 20.896 0.076 -6.666 1.00 91.31 91 ASP A C 1
ATOM 706 O O . ASP A 1 91 ? 21.135 1.276 -6.476 1.00 91.31 91 ASP A O 1
ATOM 710 N N . ALA A 1 92 ? 19.800 -0.334 -7.304 1.00 90.19 92 ALA A N 1
ATOM 711 C CA . ALA A 1 92 ? 18.765 0.610 -7.702 1.00 90.19 92 ALA A CA 1
ATOM 712 C C . ALA A 1 92 ? 18.150 1.307 -6.473 1.00 90.19 92 ALA A C 1
ATOM 714 O O . ALA A 1 92 ? 18.099 0.721 -5.386 1.00 90.19 92 ALA A O 1
ATOM 715 N N . PRO A 1 93 ? 17.637 2.543 -6.635 1.00 88.56 93 PRO A N 1
ATOM 716 C CA . PRO A 1 93 ? 16.880 3.212 -5.585 1.00 88.56 93 PRO A CA 1
ATOM 717 C C . PRO A 1 93 ? 15.772 2.314 -5.018 1.00 88.56 93 PRO A C 1
ATOM 719 O O . PRO A 1 93 ? 15.183 1.499 -5.728 1.00 88.56 93 PRO A O 1
ATOM 722 N N . GLN A 1 94 ? 15.465 2.477 -3.734 1.00 87.38 94 GLN A N 1
ATOM 723 C CA . GLN A 1 94 ? 14.351 1.777 -3.098 1.00 87.38 94 GLN A CA 1
ATOM 724 C C . GLN A 1 94 ? 13.038 2.449 -3.503 1.00 87.38 94 GLN A C 1
ATOM 726 O O . GLN A 1 94 ? 12.842 3.636 -3.248 1.00 87.38 94 GLN A O 1
ATOM 731 N N . PHE A 1 95 ? 12.133 1.696 -4.124 1.00 87.00 95 PHE A N 1
ATOM 732 C CA . PHE A 1 95 ? 10.806 2.180 -4.494 1.00 87.00 95 PHE A CA 1
ATOM 733 C C . PHE A 1 95 ? 9.786 1.038 -4.497 1.00 87.00 95 PHE A C 1
ATOM 735 O O . PHE A 1 95 ? 10.130 -0.147 -4.544 1.00 87.00 95 PHE A O 1
ATOM 742 N N . ALA A 1 96 ? 8.506 1.403 -4.422 1.00 83.50 96 ALA A N 1
ATOM 743 C CA . ALA A 1 96 ? 7.420 0.436 -4.384 1.00 83.50 96 ALA A CA 1
ATOM 744 C C . ALA A 1 96 ? 7.344 -0.366 -5.690 1.00 83.50 96 ALA A C 1
ATOM 746 O O . ALA A 1 96 ? 7.439 0.182 -6.783 1.00 83.50 96 ALA A O 1
ATOM 747 N N . PHE A 1 97 ? 7.099 -1.664 -5.559 1.00 83.69 97 PHE A N 1
ATOM 748 C CA . PHE A 1 97 ? 6.884 -2.585 -6.672 1.00 83.69 97 PHE A CA 1
ATOM 749 C C . PHE A 1 97 ? 8.103 -2.886 -7.568 1.00 83.69 97 PHE A C 1
ATOM 751 O O . PHE A 1 97 ? 7.952 -3.395 -8.679 1.00 83.69 97 PHE A O 1
ATOM 758 N N . ARG A 1 98 ? 9.325 -2.614 -7.084 1.00 90.62 98 ARG A N 1
ATOM 759 C CA . ARG A 1 98 ? 10.585 -2.946 -7.776 1.00 90.62 98 ARG A CA 1
ATOM 760 C C . ARG A 1 98 ? 10.641 -4.403 -8.243 1.00 90.62 98 ARG A C 1
ATOM 762 O O . ARG A 1 98 ? 10.965 -4.664 -9.397 1.00 90.62 98 ARG A O 1
ATOM 769 N N . THR A 1 99 ? 10.289 -5.338 -7.365 1.00 91.50 99 THR A N 1
ATOM 770 C CA . THR A 1 99 ? 10.355 -6.777 -7.653 1.00 91.50 99 THR A CA 1
ATOM 771 C C . THR A 1 99 ? 9.375 -7.197 -8.745 1.00 91.50 99 THR A C 1
ATOM 773 O O . THR A 1 99 ? 9.685 -8.081 -9.537 1.00 91.50 99 THR A O 1
ATOM 776 N N . GLN A 1 100 ? 8.212 -6.549 -8.840 1.00 92.19 100 GLN 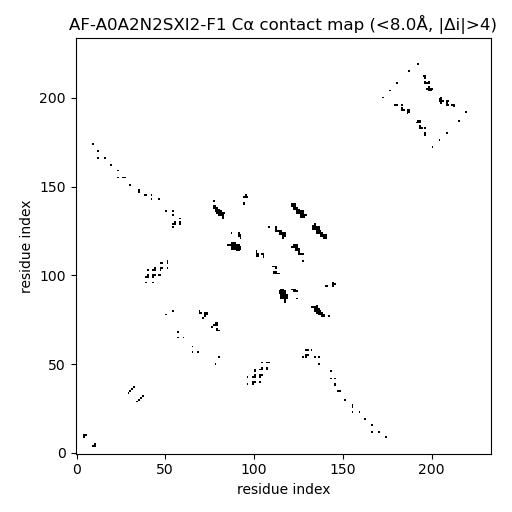A N 1
ATOM 777 C CA . GLN A 1 100 ? 7.243 -6.782 -9.910 1.00 92.19 100 GLN A CA 1
ATOM 778 C C . GLN A 1 100 ? 7.783 -6.291 -11.255 1.00 92.19 100 GLN A C 1
ATOM 780 O O . GLN A 1 100 ? 7.607 -6.985 -12.252 1.00 92.19 100 GLN A O 1
ATOM 785 N N . ILE A 1 101 ? 8.467 -5.141 -11.285 1.00 92.81 101 ILE A N 1
ATOM 786 C CA . ILE A 1 101 ? 9.110 -4.617 -12.501 1.00 92.81 101 ILE A CA 1
ATOM 787 C C . ILE A 1 101 ? 10.239 -5.545 -12.953 1.00 92.81 101 ILE A C 1
ATOM 789 O O . ILE A 1 101 ? 10.263 -5.938 -14.115 1.00 92.81 101 ILE A O 1
ATOM 793 N N . GLU A 1 102 ? 11.127 -5.953 -12.043 1.00 94.31 102 GLU A N 1
ATOM 794 C CA . GLU A 1 102 ? 12.199 -6.919 -12.333 1.00 94.31 102 GLU A CA 1
ATOM 795 C C . GLU A 1 102 ? 11.632 -8.251 -12.843 1.00 94.31 102 GLU A C 1
ATOM 797 O O . GLU A 1 102 ? 12.094 -8.770 -13.859 1.00 94.31 102 GLU A O 1
ATOM 802 N N . ALA A 1 103 ? 10.572 -8.773 -12.216 1.00 95.00 103 ALA A N 1
ATOM 803 C CA . ALA A 1 103 ? 9.909 -9.996 -12.662 1.00 95.00 103 ALA A CA 1
ATOM 804 C C . ALA A 1 103 ? 9.246 -9.843 -14.043 1.00 95.00 103 ALA A C 1
ATOM 806 O O . ALA A 1 103 ? 9.370 -10.734 -14.881 1.00 95.00 103 ALA A O 1
ATOM 807 N N . ALA A 1 104 ? 8.558 -8.727 -14.302 1.00 94.94 104 ALA A N 1
ATOM 808 C CA . ALA A 1 104 ? 7.916 -8.446 -15.585 1.00 94.94 104 ALA A CA 1
ATOM 809 C C . ALA A 1 104 ? 8.938 -8.291 -16.721 1.00 94.94 104 ALA A C 1
ATOM 811 O O . ALA A 1 104 ? 8.766 -8.871 -17.795 1.00 94.94 104 ALA A O 1
ATOM 812 N N . LEU A 1 105 ? 10.028 -7.560 -16.469 1.00 94.69 105 LEU A N 1
ATOM 813 C CA . LEU A 1 105 ? 11.151 -7.425 -17.397 1.00 94.69 105 LEU A CA 1
ATOM 814 C C . LEU A 1 105 ? 11.799 -8.782 -17.659 1.00 94.69 105 LEU A C 1
ATOM 816 O O . LEU A 1 105 ? 11.954 -9.155 -18.816 1.00 94.69 105 LEU A O 1
ATOM 820 N N . SER A 1 106 ? 12.080 -9.553 -16.606 1.00 95.06 106 SER A N 1
ATOM 821 C CA . SER A 1 106 ? 12.709 -10.868 -16.744 1.00 95.06 106 SER A CA 1
ATOM 822 C C . SER A 1 106 ? 11.864 -11.825 -17.587 1.00 95.06 106 SER A C 1
ATOM 824 O O . SER A 1 106 ? 12.379 -12.507 -18.469 1.00 95.06 106 SER A O 1
ATOM 826 N N . ARG A 1 107 ? 10.538 -11.831 -17.383 1.00 95.06 107 ARG A N 1
ATOM 827 C CA . ARG A 1 107 ? 9.609 -12.629 -18.202 1.00 95.06 107 ARG A CA 1
ATOM 828 C C . ARG A 1 107 ? 9.615 -12.227 -19.676 1.00 95.06 107 ARG A C 1
ATOM 830 O O . ARG A 1 107 ? 9.486 -13.099 -20.527 1.00 95.06 107 ARG A O 1
ATOM 837 N N . ARG A 1 108 ? 9.702 -10.927 -19.981 1.00 93.50 108 ARG A N 1
ATOM 838 C CA . ARG A 1 108 ? 9.641 -10.415 -21.363 1.00 93.50 108 ARG A CA 1
ATOM 839 C C . ARG A 1 108 ? 10.972 -10.524 -22.103 1.00 93.50 108 ARG A C 1
ATOM 841 O O . ARG A 1 108 ? 10.957 -10.754 -23.306 1.00 93.50 108 ARG A O 1
ATOM 848 N N . VAL A 1 109 ? 12.087 -10.335 -21.401 1.00 91.75 109 VAL A N 1
ATOM 849 C CA . VAL A 1 109 ? 13.442 -10.446 -21.962 1.00 91.75 109 VAL A CA 1
ATOM 850 C C . VAL A 1 109 ? 13.861 -11.915 -22.087 1.00 91.75 109 VAL A C 1
ATOM 852 O O . VAL A 1 109 ? 14.595 -12.260 -23.004 1.00 91.75 109 VAL A O 1
ATOM 855 N N . GLY A 1 110 ? 13.354 -12.791 -21.213 1.00 91.44 110 GLY A N 1
ATOM 856 C CA . GLY A 1 110 ? 13.707 -14.215 -21.185 1.00 91.44 110 GLY A CA 1
ATOM 857 C C . GLY A 1 110 ? 14.939 -14.533 -20.329 1.00 91.44 110 GLY A C 1
ATOM 858 O O . GLY A 1 110 ? 15.315 -15.696 -20.216 1.00 91.44 110 GLY A O 1
ATOM 859 N N . GLU A 1 111 ? 15.530 -13.525 -19.686 1.00 90.38 111 GLU A N 1
ATOM 860 C CA . GLU A 1 111 ? 16.683 -13.637 -18.789 1.00 90.38 111 GLU A CA 1
ATOM 861 C C . GLU A 1 111 ? 16.422 -12.888 -17.478 1.00 90.38 111 GLU A C 1
ATOM 863 O O . GLU A 1 111 ? 15.515 -12.064 -17.390 1.00 90.38 111 GLU A O 1
ATOM 868 N N . SER A 1 112 ? 17.206 -13.167 -16.435 1.00 91.94 112 SER A N 1
ATOM 869 C CA . SER A 1 112 ? 17.063 -12.481 -15.147 1.00 91.94 112 SER A CA 1
ATOM 870 C C . SER A 1 112 ? 17.516 -11.024 -15.253 1.00 91.94 112 SER A C 1
ATOM 872 O O . SER A 1 112 ? 18.712 -10.744 -15.311 1.00 91.94 112 SER A O 1
ATOM 874 N N . VAL A 1 113 ? 16.568 -10.094 -15.189 1.00 92.62 113 VAL A N 1
ATOM 875 C CA . VAL A 1 113 ? 16.824 -8.652 -15.196 1.00 92.62 113 VAL A CA 1
ATOM 876 C C . VAL A 1 113 ? 16.801 -8.118 -13.768 1.00 92.62 113 VAL A C 1
ATOM 878 O O . VAL A 1 113 ? 15.806 -8.254 -13.057 1.00 92.62 113 VAL A O 1
ATOM 881 N N . VAL A 1 114 ? 17.888 -7.460 -13.363 1.00 93.50 114 VAL A N 1
ATOM 882 C CA . VAL A 1 114 ? 18.011 -6.791 -12.061 1.00 93.50 114 VAL A CA 1
ATOM 883 C C . VAL A 1 114 ? 18.216 -5.302 -12.289 1.00 93.50 114 VAL A C 1
ATOM 885 O O . VAL A 1 114 ? 19.073 -4.908 -13.082 1.00 93.50 114 VAL A O 1
ATOM 888 N N . LEU A 1 115 ? 17.454 -4.468 -11.582 1.00 94.88 115 LEU A N 1
ATOM 889 C CA . LEU A 1 115 ? 17.618 -3.024 -11.677 1.00 94.88 115 LEU A CA 1
ATOM 890 C C . LEU A 1 115 ? 18.868 -2.579 -10.912 1.00 94.88 115 LEU A C 1
ATOM 892 O O . LEU A 1 115 ? 19.099 -2.969 -9.767 1.00 94.88 115 LEU A O 1
ATOM 896 N N . ARG A 1 116 ? 19.646 -1.704 -11.541 1.00 95.19 116 ARG A N 1
ATOM 897 C CA . ARG A 1 116 ? 20.848 -1.066 -10.999 1.00 95.19 116 ARG A CA 1
ATOM 898 C C . ARG A 1 116 ? 20.631 0.429 -10.795 1.00 95.19 116 ARG A C 1
ATOM 900 O O . ARG A 1 116 ? 19.737 1.036 -11.383 1.00 95.19 116 ARG A O 1
ATOM 907 N N . GLY A 1 117 ? 21.465 1.036 -9.964 1.00 94.25 117 GLY A N 1
ATOM 908 C CA . GLY A 1 117 ? 21.463 2.466 -9.684 1.00 94.25 117 GLY A CA 1
ATOM 909 C C . GLY A 1 117 ? 22.800 3.113 -10.011 1.00 94.25 117 GLY A C 1
ATOM 910 O O . GLY A 1 117 ? 23.849 2.467 -10.042 1.00 94.25 117 GLY A O 1
ATOM 911 N N . VAL A 1 118 ? 22.762 4.427 -10.215 1.00 93.31 118 VAL A N 1
ATOM 912 C CA . VAL A 1 118 ? 23.962 5.268 -10.279 1.00 93.31 118 VAL A CA 1
ATOM 913 C C . VAL A 1 118 ? 24.074 6.023 -8.949 1.00 93.31 118 VAL A C 1
ATOM 915 O O . VAL A 1 118 ? 23.071 6.593 -8.506 1.00 93.31 118 VAL A O 1
ATOM 918 N N . PRO A 1 119 ? 25.253 6.063 -8.297 1.00 89.31 119 PRO A N 1
ATOM 919 C CA . PRO A 1 119 ? 25.430 6.789 -7.041 1.00 89.31 119 PRO A CA 1
ATOM 920 C C . PRO A 1 119 ? 24.910 8.232 -7.116 1.00 89.31 119 PRO A C 1
ATOM 922 O O . PRO A 1 119 ? 25.167 8.948 -8.085 1.00 89.31 119 PRO A O 1
ATOM 925 N N . ASN A 1 120 ? 24.178 8.668 -6.085 1.00 86.12 120 ASN A N 1
ATOM 926 C CA . ASN A 1 120 ? 23.564 10.002 -5.991 1.00 86.12 120 ASN A CA 1
ATOM 927 C C . ASN A 1 120 ? 22.585 10.356 -7.132 1.00 86.12 120 ASN A C 1
ATOM 929 O O . ASN A 1 120 ? 22.326 11.536 -7.389 1.00 86.12 120 ASN A O 1
ATOM 933 N N . LYS A 1 121 ? 22.023 9.360 -7.829 1.00 88.88 121 LYS A N 1
ATOM 934 C CA . LYS A 1 121 ? 20.961 9.545 -8.826 1.00 88.88 121 LYS A CA 1
ATOM 935 C C . LYS A 1 121 ? 19.739 8.711 -8.454 1.00 88.88 121 LYS A C 1
ATOM 937 O O . LYS A 1 121 ? 19.856 7.576 -8.016 1.00 88.88 121 LYS A O 1
ATOM 942 N N . ALA A 1 122 ? 18.556 9.262 -8.706 1.00 88.50 122 ALA A N 1
ATOM 943 C CA . ALA A 1 122 ? 17.280 8.583 -8.479 1.00 88.50 122 ALA A CA 1
ATOM 944 C C . ALA A 1 122 ? 16.823 7.717 -9.671 1.00 88.50 122 ALA A C 1
ATOM 946 O O . ALA A 1 122 ? 15.684 7.270 -9.702 1.00 88.50 122 ALA A O 1
ATOM 947 N N . ALA A 1 123 ? 17.673 7.515 -10.681 1.00 91.81 123 ALA A N 1
ATOM 948 C CA . ALA A 1 123 ? 17.328 6.718 -11.853 1.00 91.81 123 ALA A CA 1
ATOM 949 C C . ALA A 1 123 ? 17.655 5.238 -11.617 1.00 91.81 123 ALA A C 1
ATOM 951 O O . ALA A 1 123 ? 18.755 4.913 -11.163 1.00 91.81 123 ALA A O 1
ATOM 952 N N . ALA A 1 124 ? 16.711 4.369 -11.968 1.00 94.62 124 ALA A N 1
ATOM 953 C CA . ALA A 1 124 ? 16.933 2.938 -12.099 1.00 94.62 124 ALA A CA 1
ATOM 954 C C . ALA A 1 124 ? 17.352 2.631 -13.539 1.00 94.62 124 ALA A C 1
ATOM 956 O O . ALA A 1 124 ? 16.804 3.204 -14.483 1.00 94.62 124 ALA A O 1
ATOM 957 N N . TRP A 1 125 ? 18.320 1.739 -13.691 1.00 95.69 125 TRP A N 1
ATOM 958 C CA . TRP A 1 125 ? 18.876 1.314 -14.968 1.00 95.69 125 TRP A CA 1
ATOM 959 C C . TRP A 1 125 ? 18.795 -0.200 -15.099 1.00 95.69 125 TRP A C 1
ATOM 961 O O . TRP A 1 125 ? 18.906 -0.917 -14.107 1.00 95.69 125 TRP A O 1
ATOM 971 N N . LEU A 1 126 ? 18.624 -0.679 -16.322 1.00 94.62 126 LEU A N 1
ATOM 972 C CA . LEU A 1 126 ? 18.780 -2.081 -16.673 1.00 94.62 126 LEU A CA 1
ATOM 973 C C . LEU A 1 126 ? 19.546 -2.222 -17.978 1.00 94.62 126 LEU A C 1
ATOM 975 O O . LEU A 1 126 ? 19.490 -1.331 -18.826 1.00 94.62 126 LEU A O 1
ATOM 979 N N . ASP A 1 127 ? 20.179 -3.372 -18.138 1.00 92.62 127 ASP A N 1
ATOM 980 C CA . ASP A 1 127 ? 20.810 -3.780 -19.382 1.00 92.62 127 ASP A CA 1
ATOM 981 C C . ASP A 1 127 ? 19.887 -4.786 -20.080 1.00 92.62 127 ASP A C 1
ATOM 983 O O . ASP A 1 127 ? 19.368 -5.709 -19.445 1.00 92.62 127 ASP A O 1
ATOM 987 N N . ILE A 1 128 ? 19.632 -4.573 -21.371 1.00 91.25 128 ILE A N 1
ATOM 988 C CA . ILE A 1 128 ? 18.821 -5.461 -22.204 1.00 91.25 128 ILE A CA 1
ATOM 989 C C . ILE A 1 128 ? 19.641 -5.853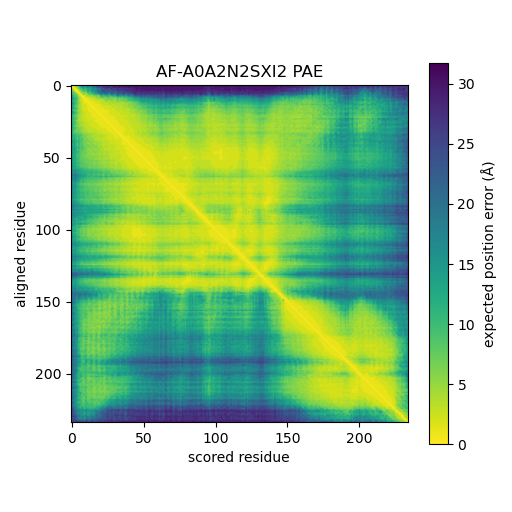 -23.434 1.00 91.25 128 ILE A C 1
ATOM 991 O O . ILE A 1 128 ? 19.966 -4.975 -24.243 1.00 91.25 128 ILE A O 1
ATOM 995 N N . PRO A 1 129 ? 19.926 -7.149 -23.627 1.00 88.50 129 PRO A N 1
ATOM 996 C CA . PRO A 1 129 ? 20.510 -7.626 -24.869 1.00 88.50 129 PRO A CA 1
ATOM 997 C C . PRO A 1 129 ? 19.427 -7.638 -25.957 1.00 88.50 129 PRO A C 1
ATOM 999 O O . PRO A 1 129 ? 18.506 -8.456 -25.926 1.00 88.50 129 PRO A O 1
ATOM 1002 N N . VAL A 1 130 ? 19.501 -6.725 -26.932 1.00 85.75 130 VAL A N 1
ATOM 1003 C CA . VAL A 1 130 ? 18.554 -6.686 -28.065 1.00 85.75 130 VAL A CA 1
ATOM 1004 C C . VAL A 1 130 ? 19.309 -6.488 -29.371 1.00 85.75 130 VAL A C 1
ATOM 1006 O O . VAL A 1 130 ? 20.075 -5.541 -29.520 1.00 85.75 130 VAL A O 1
ATOM 1009 N N . GLY A 1 131 ? 19.092 -7.384 -30.338 1.00 79.88 131 GLY A N 1
ATOM 1010 C CA . GLY A 1 131 ? 19.653 -7.254 -31.688 1.00 79.88 131 GLY A CA 1
ATOM 1011 C C . GLY A 1 131 ? 21.181 -7.172 -31.745 1.00 79.88 131 GLY A C 1
ATOM 1012 O O . GLY A 1 131 ? 21.716 -6.465 -32.591 1.00 79.88 131 GLY A O 1
ATOM 1013 N N . G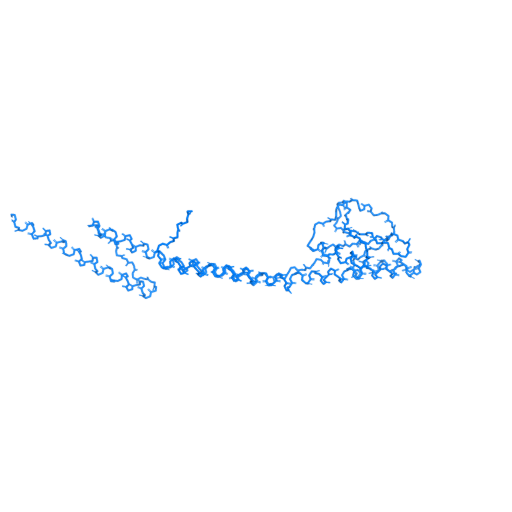LY A 1 132 ? 21.879 -7.847 -30.825 1.00 82.44 132 GLY A N 1
ATOM 1014 C CA . GLY A 1 132 ? 23.344 -7.807 -30.725 1.00 82.44 132 GLY A CA 1
ATOM 1015 C C . GLY A 1 132 ? 23.907 -6.542 -30.067 1.00 82.44 132 GLY A C 1
ATOM 1016 O O . GLY A 1 132 ? 25.121 -6.352 -30.069 1.00 82.44 132 GLY A O 1
ATOM 1017 N N . HIS A 1 133 ? 23.049 -5.685 -29.507 1.00 85.50 133 HIS A N 1
ATOM 1018 C CA . HIS A 1 133 ? 23.441 -4.520 -28.724 1.00 85.50 133 HIS A CA 1
ATOM 1019 C C . HIS A 1 133 ? 23.128 -4.727 -27.240 1.00 85.50 133 HIS A C 1
ATOM 1021 O O . HIS A 1 133 ? 22.024 -5.143 -26.888 1.00 85.50 133 HIS A O 1
ATOM 1027 N N . ASP A 1 134 ? 24.073 -4.342 -26.382 1.00 89.19 134 ASP A N 1
ATOM 1028 C CA . ASP A 1 134 ? 23.843 -4.196 -24.945 1.00 89.19 134 ASP A CA 1
ATOM 1029 C C . ASP A 1 134 ? 23.242 -2.815 -24.690 1.00 89.19 134 ASP A C 1
ATOM 1031 O O . ASP A 1 134 ? 23.947 -1.809 -24.533 1.00 89.19 134 ASP A O 1
ATOM 1035 N N . LEU A 1 135 ? 21.913 -2.746 -24.739 1.00 93.31 135 LEU A N 1
ATOM 1036 C CA . LEU A 1 135 ? 21.195 -1.491 -24.607 1.00 93.31 135 LEU A CA 1
ATOM 1037 C C . LEU A 1 135 ? 20.853 -1.232 -23.146 1.00 93.31 135 LEU A C 1
ATOM 1039 O O . LEU A 1 135 ? 20.224 -2.051 -22.479 1.00 93.31 135 LEU A O 1
ATOM 1043 N N . ARG A 1 136 ? 21.218 -0.051 -22.659 1.00 95.00 136 ARG A N 1
ATOM 1044 C CA . ARG A 1 136 ? 20.932 0.374 -21.293 1.00 95.00 136 ARG A CA 1
ATOM 1045 C C . ARG A 1 136 ? 19.692 1.235 -21.282 1.00 95.00 136 ARG A C 1
ATOM 1047 O O . ARG A 1 136 ? 19.618 2.252 -21.979 1.00 95.00 136 ARG A O 1
ATOM 1054 N N . VAL A 1 137 ? 18.723 0.835 -20.473 1.00 95.81 137 VAL A N 1
ATOM 1055 C CA . VAL A 1 137 ? 17.458 1.546 -20.319 1.00 95.81 137 VAL A CA 1
ATOM 1056 C C . VAL A 1 137 ? 17.376 2.130 -18.923 1.00 95.81 137 VAL A C 1
ATOM 1058 O O . VAL A 1 137 ? 17.462 1.412 -17.934 1.00 95.81 137 VAL A O 1
ATOM 1061 N N . GLY A 1 138 ? 17.214 3.445 -18.847 1.00 94.62 138 GLY A N 1
ATOM 1062 C CA . GLY A 1 138 ? 17.110 4.195 -17.604 1.00 94.62 138 GLY A CA 1
ATOM 1063 C C . GLY A 1 138 ? 15.742 4.832 -17.444 1.00 94.62 138 GLY A C 1
ATOM 1064 O O . GLY A 1 138 ? 15.207 5.410 -18.390 1.00 94.62 138 GLY A O 1
ATOM 1065 N N . PHE A 1 139 ? 15.187 4.792 -16.240 1.00 93.81 139 PHE A N 1
ATOM 1066 C CA . PHE A 1 139 ? 13.933 5.464 -15.911 1.00 93.81 139 PHE A CA 1
ATOM 1067 C C . PHE A 1 139 ? 13.942 5.998 -14.480 1.00 93.81 139 PHE A C 1
ATOM 1069 O O . PHE A 1 139 ? 14.723 5.565 -13.635 1.00 93.81 139 PHE A O 1
ATOM 1076 N N . PHE A 1 140 ? 13.068 6.963 -14.200 1.00 91.00 140 PHE A N 1
ATOM 1077 C CA . PHE A 1 140 ? 12.863 7.482 -12.847 1.00 91.00 140 PHE A CA 1
ATOM 1078 C C . PHE A 1 140 ? 11.682 6.754 -12.200 1.00 91.00 140 PHE A C 1
ATOM 1080 O O . PHE A 1 140 ? 10.558 6.916 -12.689 1.00 91.00 140 PHE A O 1
ATOM 1087 N N . PRO A 1 141 ? 11.892 5.975 -11.122 1.00 85.19 141 PRO A N 1
ATOM 1088 C CA . PRO A 1 141 ? 10.830 5.186 -10.509 1.00 85.19 141 PRO A CA 1
ATOM 1089 C C . PRO A 1 141 ? 9.628 6.019 -10.062 1.00 85.19 141 PRO A C 1
ATOM 1091 O O . PRO A 1 141 ? 8.501 5.588 -10.261 1.00 85.19 141 PRO A O 1
ATOM 1094 N N . ASP A 1 142 ? 9.834 7.246 -9.577 1.00 82.94 142 ASP A N 1
ATOM 1095 C CA . ASP A 1 142 ? 8.747 8.139 -9.141 1.00 82.94 142 ASP A CA 1
ATOM 1096 C C . ASP A 1 142 ? 7.728 8.466 -10.247 1.00 82.94 142 ASP A C 1
ATOM 1098 O O . ASP A 1 142 ? 6.563 8.738 -9.957 1.00 82.94 142 ASP A O 1
ATOM 1102 N N . ARG A 1 143 ? 8.134 8.416 -11.526 1.00 79.81 143 ARG A N 1
ATOM 1103 C CA . ARG A 1 143 ? 7.236 8.656 -12.672 1.00 79.81 143 ARG A CA 1
ATOM 1104 C C . ARG A 1 143 ? 6.292 7.478 -12.931 1.00 79.81 143 ARG A C 1
ATOM 1106 O O . ARG A 1 143 ? 5.225 7.673 -13.505 1.00 79.81 143 ARG A O 1
ATOM 1113 N N . TYR A 1 144 ? 6.693 6.283 -12.504 1.00 76.12 144 TYR A N 1
ATOM 1114 C CA . TYR A 1 144 ? 5.996 5.014 -12.723 1.00 76.12 144 TYR A CA 1
ATOM 1115 C C . TYR A 1 144 ? 5.501 4.369 -11.427 1.00 76.12 144 TYR A C 1
ATOM 1117 O O . TYR A 1 144 ? 4.845 3.329 -11.461 1.00 76.12 144 TYR A O 1
ATOM 1125 N N . ALA A 1 145 ? 5.795 4.990 -10.285 1.00 69.88 145 ALA A N 1
ATOM 1126 C CA . ALA A 1 145 ? 5.319 4.562 -8.991 1.00 69.88 145 ALA A CA 1
ATOM 1127 C C . ALA A 1 145 ? 3.790 4.565 -9.008 1.00 69.88 145 ALA A C 1
ATOM 1129 O O . ALA A 1 145 ? 3.144 5.604 -9.183 1.00 69.88 145 ALA A O 1
ATOM 1130 N N . VAL A 1 146 ? 3.204 3.381 -8.824 1.00 67.88 146 VAL A N 1
ATOM 1131 C CA . VAL A 1 146 ? 1.759 3.247 -8.670 1.00 67.88 146 VAL A CA 1
ATOM 1132 C C . VAL A 1 146 ? 1.363 4.084 -7.467 1.00 67.88 146 VAL A C 1
ATOM 1134 O O . VAL A 1 146 ? 1.797 3.821 -6.342 1.00 67.88 146 VAL A O 1
ATOM 1137 N N . LYS A 1 147 ? 0.545 5.114 -7.706 1.00 68.31 147 LYS A N 1
ATOM 1138 C CA . LYS A 1 147 ? 0.003 5.922 -6.619 1.00 68.31 147 LYS A CA 1
ATOM 1139 C C . LYS A 1 147 ? -0.756 4.971 -5.696 1.00 68.31 147 LYS A C 1
ATOM 1141 O O . LYS A 1 147 ? -1.666 4.290 -6.180 1.00 68.31 147 LYS A O 1
ATOM 1146 N N . PRO A 1 148 ? -0.394 4.887 -4.403 1.00 66.81 148 PRO A N 1
ATOM 1147 C CA . PRO A 1 148 ? -1.112 4.024 -3.482 1.00 66.81 148 PRO A CA 1
ATOM 1148 C C . PRO A 1 148 ? -2.602 4.368 -3.564 1.00 66.81 148 PRO A C 1
ATOM 1150 O O . PRO A 1 148 ? -2.931 5.549 -3.725 1.00 66.81 148 PRO A O 1
ATOM 1153 N N . PRO A 1 149 ? -3.514 3.383 -3.485 1.00 72.62 149 PRO A N 1
ATOM 1154 C CA . PRO A 1 149 ? -4.945 3.646 -3.536 1.00 72.62 149 PRO A CA 1
ATOM 1155 C C . PRO A 1 149 ? -5.379 4.294 -2.216 1.00 72.62 149 PRO A C 1
ATOM 1157 O O . PRO A 1 149 ? -6.043 3.675 -1.386 1.00 72.62 149 PRO A O 1
ATOM 1160 N N . LEU A 1 150 ? -4.974 5.552 -2.010 1.00 76.75 150 LEU A N 1
ATOM 1161 C CA . LEU A 1 150 ? -5.119 6.286 -0.758 1.00 76.75 150 LEU A CA 1
ATOM 1162 C C . LEU A 1 150 ? -6.581 6.359 -0.341 1.00 76.75 150 LEU A C 1
ATOM 1164 O O . LEU A 1 150 ? -6.855 6.279 0.843 1.00 76.75 150 LEU A O 1
ATOM 1168 N N . ALA A 1 151 ? -7.515 6.422 -1.294 1.00 73.38 151 ALA A N 1
ATOM 1169 C CA . ALA A 1 151 ? -8.942 6.353 -1.005 1.00 73.38 151 ALA A CA 1
ATOM 1170 C C . ALA A 1 151 ? -9.344 5.012 -0.364 1.00 73.38 151 ALA A C 1
ATOM 1172 O O . ALA A 1 151 ? -10.005 5.010 0.668 1.00 73.38 151 ALA A O 1
ATOM 1173 N N . ALA A 1 152 ? -8.911 3.873 -0.915 1.00 75.00 152 ALA A N 1
ATOM 1174 C CA . ALA A 1 152 ? -9.223 2.556 -0.354 1.00 75.00 152 ALA A CA 1
ATOM 1175 C C . ALA A 1 152 ? -8.549 2.352 1.013 1.00 75.00 152 ALA A C 1
ATOM 1177 O O . ALA A 1 152 ? -9.185 1.893 1.960 1.00 75.00 152 ALA A O 1
ATOM 1178 N N . ILE A 1 153 ? -7.281 2.759 1.134 1.00 77.81 153 ILE A N 1
ATOM 1179 C CA . ILE A 1 153 ? -6.534 2.711 2.398 1.00 77.81 153 ILE A CA 1
ATOM 1180 C C . ILE A 1 153 ? -7.190 3.623 3.441 1.00 77.81 153 ILE A C 1
ATOM 1182 O O . ILE A 1 153 ? -7.347 3.216 4.588 1.00 77.81 153 ILE A O 1
ATOM 1186 N N . ALA A 1 154 ? -7.621 4.826 3.055 1.00 81.00 154 ALA A N 1
ATOM 1187 C CA . ALA A 1 154 ? -8.315 5.757 3.935 1.00 81.00 154 ALA A CA 1
ATOM 1188 C C . ALA A 1 154 ? -9.676 5.213 4.367 1.00 81.00 154 ALA A C 1
ATOM 1190 O O . ALA A 1 154 ? -10.002 5.320 5.539 1.00 81.00 154 ALA A O 1
ATOM 1191 N N . VAL A 1 155 ? -10.452 4.582 3.481 1.00 82.81 155 VAL A N 1
ATOM 1192 C CA . VAL A 1 155 ? -11.737 3.964 3.854 1.00 82.81 155 VAL A CA 1
ATOM 1193 C C . VAL A 1 155 ? -11.530 2.852 4.883 1.00 82.81 155 VAL A C 1
ATOM 1195 O O . VAL A 1 155 ? -12.217 2.837 5.905 1.00 82.81 155 VAL A O 1
ATOM 1198 N N . VAL A 1 156 ? -10.556 1.962 4.666 1.00 81.88 156 VAL A N 1
ATOM 1199 C CA . VAL A 1 156 ? -10.218 0.903 5.634 1.00 81.88 156 VAL A CA 1
ATOM 1200 C C . VAL A 1 156 ? -9.704 1.512 6.943 1.00 81.88 156 VAL A C 1
ATOM 1202 O O . VAL A 1 156 ? -10.174 1.148 8.017 1.00 81.88 156 VAL A O 1
ATOM 1205 N N . GLY A 1 157 ? -8.795 2.486 6.869 1.00 83.25 157 GLY A N 1
ATOM 1206 C CA . GLY A 1 157 ? -8.203 3.145 8.034 1.00 83.25 157 GLY A CA 1
ATOM 1207 C C . GLY A 1 157 ? -9.217 3.933 8.865 1.00 83.25 157 GLY A C 1
ATOM 1208 O O . GLY A 1 157 ? -9.267 3.780 10.083 1.00 83.25 157 GLY A O 1
ATOM 1209 N N . VAL A 1 158 ? -10.071 4.728 8.220 1.00 87.81 158 VAL A N 1
ATOM 1210 C CA . VAL A 1 158 ? -11.169 5.463 8.864 1.00 87.81 158 VAL A CA 1
ATOM 1211 C C . VAL A 1 158 ? -12.189 4.485 9.436 1.00 87.81 158 VAL A C 1
ATOM 1213 O O . VAL A 1 158 ? -12.604 4.653 10.579 1.00 87.81 158 VAL A O 1
ATOM 1216 N N . GLY A 1 159 ? -12.549 3.430 8.700 1.00 84.44 159 GLY A N 1
ATOM 1217 C CA . GLY A 1 159 ? -13.447 2.385 9.193 1.00 84.44 159 GLY A CA 1
ATOM 1218 C C . GLY A 1 159 ? -12.903 1.696 10.447 1.00 84.44 159 GLY A C 1
ATOM 1219 O O . GLY A 1 159 ? -13.633 1.525 11.428 1.00 84.44 159 GLY A O 1
ATOM 1220 N N . ALA A 1 160 ? -11.612 1.363 10.453 1.00 83.50 160 ALA A N 1
ATOM 1221 C CA . ALA A 1 160 ? -10.930 0.794 11.609 1.00 83.50 160 ALA A CA 1
ATOM 1222 C C . ALA A 1 160 ? -10.893 1.778 12.790 1.00 83.50 160 ALA A C 1
ATOM 1224 O O . ALA A 1 160 ? -11.219 1.398 13.916 1.00 83.50 160 ALA A O 1
ATOM 1225 N N . PHE A 1 161 ? -10.558 3.045 12.535 1.00 85.94 161 PHE A N 1
ATOM 1226 C CA . PHE A 1 161 ? -10.477 4.089 13.556 1.00 85.94 161 PHE A CA 1
ATOM 1227 C C . PHE A 1 161 ? -11.832 4.383 14.206 1.00 85.94 161 PHE A C 1
ATOM 1229 O O . PHE A 1 161 ? -11.944 4.362 15.433 1.00 85.94 161 PHE A O 1
ATOM 1236 N N . LEU A 1 162 ? -12.871 4.609 13.398 1.00 86.06 162 LEU A N 1
ATOM 1237 C CA . LEU A 1 162 ? -14.222 4.882 13.889 1.00 86.06 162 LEU A CA 1
ATOM 1238 C C . LEU A 1 162 ? -14.734 3.727 14.738 1.00 86.06 162 LEU A C 1
ATOM 1240 O O . LEU A 1 162 ? -15.250 3.943 15.828 1.00 86.06 162 LEU A O 1
ATOM 1244 N N . SER A 1 163 ? -14.521 2.499 14.287 1.00 81.69 163 SER A N 1
ATOM 1245 C CA . SER A 1 163 ? -14.999 1.328 15.014 1.00 81.69 163 SER A CA 1
ATOM 1246 C C . SER A 1 163 ? -14.217 1.074 16.300 1.00 81.69 163 SER A C 1
ATOM 1248 O O . SER A 1 163 ? -14.813 0.672 17.298 1.00 81.69 163 SER A O 1
ATOM 1250 N N . LEU A 1 164 ? -12.909 1.358 16.322 1.00 81.44 164 LEU A N 1
ATOM 1251 C CA . LEU A 1 164 ? -12.121 1.341 17.554 1.00 81.44 164 LEU A CA 1
ATOM 1252 C C . LEU A 1 164 ? -12.652 2.377 18.553 1.00 81.44 164 LEU A C 1
ATOM 1254 O O . LEU A 1 164 ? -12.849 2.048 19.724 1.00 81.44 164 LEU A O 1
ATOM 1258 N N . LEU A 1 165 ? -12.930 3.603 18.098 1.00 85.06 165 LEU A N 1
ATOM 1259 C CA . LEU A 1 165 ? -13.538 4.636 18.937 1.00 85.06 165 LEU A CA 1
ATOM 1260 C C . LEU A 1 165 ? -14.907 4.202 19.464 1.00 85.06 165 LEU A C 1
ATOM 1262 O O . LEU A 1 165 ? -15.160 4.331 20.662 1.00 85.06 165 LEU A O 1
ATOM 1266 N N . THR A 1 166 ? -15.768 3.644 18.610 1.00 83.12 166 THR A N 1
ATOM 1267 C CA . THR A 1 166 ? -17.083 3.133 19.016 1.00 83.12 166 THR A CA 1
ATOM 1268 C C . THR A 1 166 ? -16.951 2.019 20.053 1.00 83.12 166 THR A C 1
ATOM 1270 O O . THR A 1 166 ? -17.641 2.054 21.072 1.00 83.12 166 THR A O 1
ATOM 1273 N N . ALA A 1 167 ? -16.036 1.068 19.848 1.00 79.56 167 ALA A N 1
ATOM 1274 C CA . ALA A 1 167 ? -15.790 -0.019 20.790 1.00 79.56 167 ALA A CA 1
ATOM 1275 C C . ALA A 1 167 ? -15.294 0.506 22.147 1.00 79.56 167 ALA A C 1
ATOM 1277 O O . ALA A 1 167 ? -15.846 0.139 23.185 1.00 79.56 167 ALA A O 1
ATOM 1278 N N . LEU A 1 168 ? -14.305 1.406 22.159 1.00 79.56 168 LEU A N 1
ATOM 1279 C CA . LEU A 1 168 ? -13.781 2.010 23.391 1.00 79.56 168 LEU A CA 1
ATOM 1280 C C . LEU A 1 168 ? -14.849 2.817 24.135 1.00 79.56 168 LEU A C 1
ATOM 1282 O O . LEU A 1 168 ? -14.956 2.724 25.362 1.00 79.56 168 LEU A O 1
ATOM 1286 N N . PHE A 1 169 ? -15.654 3.585 23.401 1.00 83.81 169 PHE A N 1
ATOM 1287 C CA . PHE A 1 169 ? -16.758 4.351 23.963 1.00 83.81 169 PHE A CA 1
ATOM 1288 C C . PHE A 1 169 ? -17.801 3.432 24.611 1.00 83.81 169 PHE A C 1
ATOM 1290 O O . PHE A 1 169 ? -18.185 3.648 25.763 1.00 83.81 169 PHE A O 1
ATOM 1297 N N . LEU A 1 170 ? -18.204 2.365 23.915 1.00 78.94 170 LEU A N 1
ATOM 1298 C CA . LEU A 1 170 ? -19.187 1.403 24.411 1.00 78.94 170 LEU A CA 1
ATOM 1299 C C . LEU A 1 170 ? -18.673 0.641 25.642 1.00 78.94 170 LEU A C 1
ATOM 1301 O O . LEU A 1 170 ? -19.394 0.504 26.632 1.00 78.94 170 LEU A O 1
ATOM 1305 N N . VAL A 1 171 ? -17.407 0.211 25.620 1.00 77.25 171 VAL A N 1
ATOM 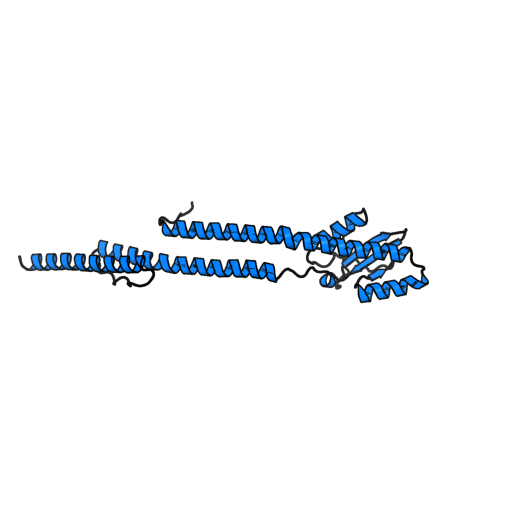1306 C CA . VAL A 1 171 ? -16.758 -0.452 26.761 1.00 77.25 171 VAL A CA 1
ATOM 1307 C C . VAL A 1 171 ? -16.731 0.466 27.980 1.00 77.25 171 VAL A C 1
ATOM 1309 O O . VAL A 1 171 ? -17.106 0.024 29.068 1.00 77.25 171 VAL A O 1
ATOM 1312 N N . ARG A 1 172 ? -16.342 1.741 27.827 1.00 81.06 172 ARG A N 1
ATOM 1313 C CA . ARG A 1 172 ? -16.339 2.708 28.940 1.00 81.06 172 ARG A CA 1
ATOM 1314 C C . ARG A 1 172 ? -17.739 2.956 29.492 1.00 81.06 172 ARG A C 1
ATOM 1316 O O . ARG A 1 172 ? -17.905 2.952 30.711 1.00 81.06 172 ARG A O 1
ATOM 1323 N N . ARG A 1 173 ? -18.734 3.129 28.616 1.00 80.00 173 ARG A N 1
ATOM 1324 C CA . ARG A 1 173 ? -20.124 3.426 28.999 1.00 80.00 173 ARG A CA 1
ATOM 1325 C C . ARG A 1 173 ? -20.750 2.335 29.867 1.00 80.00 173 ARG A C 1
ATOM 1327 O O . ARG A 1 173 ? -21.629 2.643 30.660 1.00 80.00 173 ARG A O 1
ATOM 1334 N N . ILE A 1 174 ? -20.298 1.089 29.735 1.00 79.50 174 ILE A N 1
ATOM 1335 C CA . ILE A 1 174 ? -20.890 -0.047 30.450 1.00 79.50 174 ILE A CA 1
ATOM 1336 C C . ILE A 1 174 ? -19.997 -0.533 31.595 1.00 79.50 174 ILE A C 1
ATOM 1338 O O . ILE A 1 174 ? -20.489 -0.792 32.689 1.00 79.50 174 ILE A O 1
ATOM 1342 N N . THR A 1 175 ? -18.680 -0.608 31.395 1.00 79.62 175 THR A N 1
ATOM 1343 C CA . THR A 1 175 ? -17.763 -1.165 32.405 1.00 79.62 175 THR A CA 1
ATOM 1344 C C . THR A 1 175 ? -17.606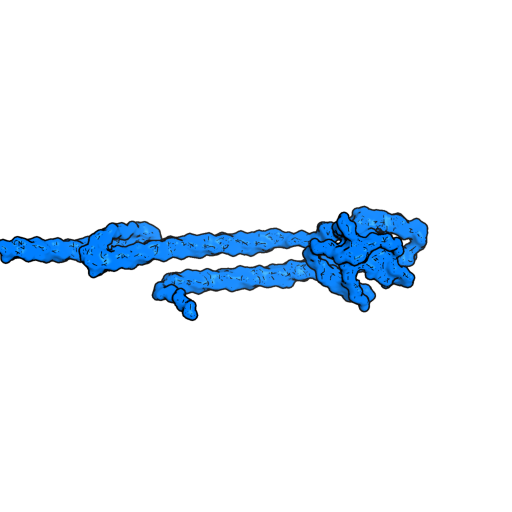 -0.241 33.614 1.00 79.62 175 THR A C 1
ATOM 1346 O O . THR A 1 175 ? -17.502 -0.728 34.736 1.00 79.62 175 THR A O 1
ATOM 1349 N N . VAL A 1 176 ? -17.620 1.085 33.416 1.00 82.75 176 VAL A N 1
ATOM 1350 C CA . VAL A 1 176 ? -17.442 2.049 34.518 1.00 82.75 176 VAL A CA 1
ATOM 1351 C C . VAL A 1 176 ? -18.622 2.028 35.505 1.00 82.75 176 VAL A C 1
ATOM 1353 O O . VAL A 1 176 ? -18.359 1.873 36.698 1.00 82.75 176 VAL A O 1
ATOM 1356 N N . PRO A 1 177 ? -19.901 2.127 35.080 1.00 83.12 177 PRO A N 1
ATOM 1357 C CA . PRO A 1 177 ? -21.030 2.021 36.009 1.00 83.12 177 PRO A CA 1
ATOM 1358 C C . PRO A 1 177 ? -21.081 0.674 36.730 1.00 83.12 177 PRO A C 1
ATOM 1360 O O . PRO A 1 177 ? -21.336 0.636 37.930 1.00 83.12 177 PRO A O 1
ATOM 1363 N N . LEU A 1 178 ? -20.772 -0.423 36.027 1.00 84.56 178 LEU A N 1
ATOM 1364 C CA . LEU A 1 178 ? -20.762 -1.758 36.627 1.00 84.56 178 LEU A CA 1
ATOM 1365 C C . LEU A 1 178 ? -19.691 -1.887 37.718 1.00 84.56 178 LEU A C 1
ATOM 1367 O O . LEU A 1 178 ? -19.947 -2.467 38.769 1.00 84.56 178 LEU A O 1
ATOM 1371 N N . ALA A 1 179 ? -18.497 -1.336 37.477 1.00 85.12 179 ALA A N 1
ATOM 1372 C CA . ALA A 1 179 ? -17.416 -1.332 38.458 1.00 85.12 179 ALA A CA 1
ATOM 1373 C C . ALA A 1 179 ? -17.785 -0.514 39.705 1.00 85.12 179 ALA A C 1
ATOM 1375 O O . ALA A 1 179 ? -17.547 -0.973 40.820 1.00 85.12 179 ALA A O 1
ATOM 1376 N N . ARG A 1 180 ? -18.431 0.649 39.528 1.00 86.75 180 ARG A N 1
ATOM 1377 C CA . ARG A 1 180 ? -18.948 1.451 40.650 1.00 86.75 180 ARG A CA 1
ATOM 1378 C C . ARG A 1 180 ? -20.019 0.706 41.438 1.00 86.75 180 ARG A C 1
ATOM 1380 O O . ARG A 1 180 ? -19.954 0.689 42.658 1.00 86.75 180 ARG A O 1
ATOM 1387 N N . ALA A 1 181 ? -20.961 0.057 40.754 1.00 87.44 181 ALA A N 1
ATOM 1388 C CA . ALA A 1 181 ? -22.006 -0.723 41.409 1.00 87.44 181 ALA A CA 1
ATOM 1389 C C . ALA A 1 181 ? -21.426 -1.886 42.227 1.00 87.44 181 ALA A C 1
ATOM 1391 O O . ALA A 1 181 ? -21.828 -2.101 43.367 1.00 87.44 181 ALA A O 1
ATOM 1392 N N . ALA A 1 182 ? -20.436 -2.597 41.680 1.00 88.31 182 ALA A N 1
ATOM 1393 C CA . ALA A 1 182 ? -19.741 -3.662 42.398 1.00 88.31 182 ALA A CA 1
ATOM 1394 C C . ALA A 1 182 ? -19.006 -3.138 43.646 1.00 88.31 182 ALA A C 1
ATOM 1396 O O . ALA A 1 182 ? -19.055 -3.772 44.699 1.00 88.31 182 ALA A O 1
ATOM 1397 N N . GLN A 1 183 ? -18.363 -1.972 43.546 1.00 89.81 183 GLN A N 1
ATOM 1398 C CA . GLN A 1 183 ? -17.693 -1.331 44.676 1.00 89.81 183 GLN A CA 1
ATOM 1399 C C . GLN A 1 183 ? -18.691 -0.873 45.751 1.00 89.81 183 GLN A C 1
ATOM 1401 O O . GLN A 1 183 ? -18.504 -1.195 46.923 1.00 89.81 183 GLN A O 1
ATOM 1406 N N . ALA A 1 184 ? -19.780 -0.204 45.368 1.00 90.38 184 ALA A N 1
ATOM 1407 C CA . ALA A 1 184 ? -20.823 0.219 46.301 1.00 90.38 184 ALA A CA 1
ATOM 1408 C C . ALA A 1 184 ? -21.461 -0.983 47.016 1.00 90.38 184 ALA A C 1
ATOM 1410 O O . ALA A 1 184 ? -21.653 -0.957 48.227 1.00 90.38 184 ALA A O 1
ATOM 1411 N N . ALA A 1 185 ? -21.716 -2.083 46.300 1.00 90.25 185 ALA A N 1
ATOM 1412 C CA . ALA A 1 185 ? -22.226 -3.313 46.904 1.00 90.25 185 ALA A CA 1
ATOM 1413 C C . ALA A 1 185 ? -21.261 -3.894 47.952 1.00 90.25 185 ALA A C 1
ATOM 1415 O O . ALA A 1 185 ? -21.704 -4.373 48.995 1.00 90.25 185 ALA A O 1
ATOM 1416 N N . SER A 1 186 ? -19.947 -3.828 47.701 1.00 89.50 186 SER A N 1
ATOM 1417 C CA . SER A 1 186 ? -18.944 -4.278 48.674 1.00 89.50 186 SER A CA 1
ATOM 1418 C C . SER A 1 186 ? -18.916 -3.420 49.944 1.00 89.50 186 SER A C 1
ATOM 1420 O O . SER A 1 186 ? -18.747 -3.972 51.027 1.00 89.50 186 SER A O 1
ATOM 1422 N N . GLN A 1 187 ? -19.166 -2.110 49.830 1.00 89.50 187 GLN A N 1
ATOM 1423 C CA . GLN A 1 187 ? -19.267 -1.192 50.972 1.00 89.50 187 GLN A CA 1
ATOM 1424 C C . GLN A 1 187 ? -20.496 -1.505 51.830 1.00 89.50 187 GLN A C 1
ATOM 1426 O O . GLN A 1 187 ? -20.351 -1.710 53.032 1.00 89.50 187 GLN A O 1
ATOM 1431 N N . VAL A 1 188 ? -21.676 -1.674 51.216 1.00 88.06 188 VAL A N 1
ATOM 1432 C CA . VAL A 1 188 ? -22.889 -2.105 51.947 1.00 88.06 188 VAL A CA 1
ATOM 1433 C C . VAL A 1 188 ? -22.646 -3.431 52.669 1.00 88.06 188 VAL A C 1
ATOM 1435 O O . VAL A 1 188 ? -23.017 -3.585 53.829 1.00 88.06 188 VAL A O 1
ATOM 1438 N N . GLY A 1 189 ? -21.983 -4.387 52.007 1.00 86.00 189 GLY A N 1
ATOM 1439 C CA . GLY A 1 189 ? -21.633 -5.680 52.603 1.00 86.00 189 GLY A CA 1
ATOM 1440 C C . GLY A 1 189 ? -20.659 -5.587 53.783 1.00 86.00 189 GLY A C 1
ATOM 1441 O O . GLY A 1 189 ? -20.678 -6.458 54.650 1.00 86.00 189 GLY A O 1
ATOM 1442 N N . ALA A 1 190 ? -19.841 -4.534 53.844 1.00 87.50 190 ALA A N 1
ATOM 1443 C CA . ALA A 1 190 ? -18.956 -4.233 54.968 1.00 87.50 190 ALA A CA 1
ATOM 1444 C C . ALA A 1 190 ? -19.647 -3.428 56.089 1.00 87.50 190 ALA A C 1
ATOM 1446 O O . ALA A 1 190 ? -19.015 -3.130 57.100 1.00 87.50 190 ALA A O 1
ATOM 1447 N N . GLY A 1 191 ? -20.930 -3.081 55.928 1.00 83.44 191 GLY A N 1
ATOM 1448 C CA . GLY A 1 191 ? -21.658 -2.197 56.842 1.00 83.44 191 GLY A CA 1
ATOM 1449 C C . GLY A 1 191 ? -21.318 -0.714 56.667 1.00 83.44 191 GLY A C 1
ATOM 1450 O O . GLY A 1 191 ? -21.710 0.103 57.497 1.00 83.44 191 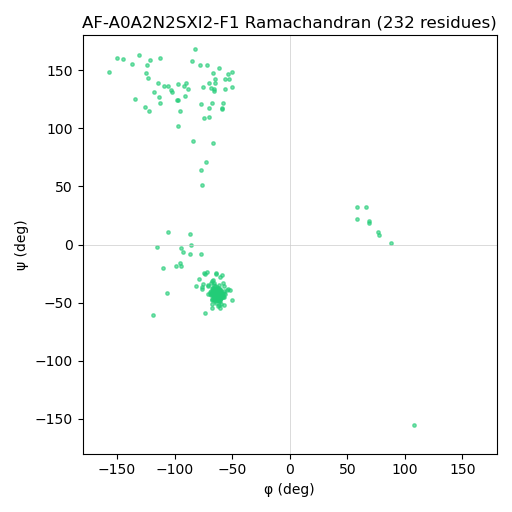GLY A O 1
ATOM 1451 N N . GLU A 1 192 ? -20.594 -0.356 55.605 1.00 85.69 192 GLU A N 1
ATOM 1452 C CA . GLU A 1 192 ? -20.312 1.029 55.242 1.00 85.69 192 GLU A CA 1
ATOM 1453 C C . GLU A 1 192 ? -21.457 1.624 54.419 1.00 85.69 192 GLU A C 1
ATOM 1455 O O . GLU A 1 192 ? -22.239 0.924 53.772 1.00 85.69 192 GLU A O 1
ATOM 1460 N N . LEU A 1 193 ? -21.530 2.952 54.425 1.00 81.00 193 LEU A N 1
ATOM 1461 C CA . LEU A 1 193 ? -22.541 3.717 53.712 1.00 81.00 193 LEU A CA 1
ATOM 1462 C C . LEU A 1 193 ? -21.971 4.180 52.363 1.00 81.00 193 LEU A C 1
ATOM 1464 O O . LEU A 1 193 ? -21.175 5.121 52.348 1.00 81.00 193 LEU A O 1
ATOM 1468 N N . PRO A 1 194 ? -22.322 3.527 51.238 1.00 86.12 194 PRO A N 1
ATOM 1469 C CA . PRO A 1 194 ? -21.835 3.948 49.932 1.00 86.12 194 PRO A CA 1
ATOM 1470 C C . PRO A 1 194 ? -22.498 5.251 49.479 1.00 86.12 194 PRO A C 1
ATOM 1472 O O . PRO A 1 194 ? -23.655 5.530 49.809 1.00 86.12 194 PRO A O 1
ATOM 1475 N N . ASP A 1 195 ? -21.800 5.994 48.623 1.00 87.50 195 ASP A N 1
ATOM 1476 C CA . ASP A 1 195 ? -22.420 7.075 47.862 1.00 87.50 195 ASP A CA 1
ATOM 1477 C C . ASP A 1 195 ? -23.477 6.514 46.887 1.00 87.50 195 ASP A C 1
ATOM 1479 O O . ASP A 1 195 ? -23.252 5.457 46.278 1.00 87.50 195 ASP A O 1
ATOM 1483 N N . PRO A 1 196 ? -24.610 7.215 46.676 1.00 88.38 196 PRO A N 1
ATOM 1484 C CA . PRO A 1 196 ? -25.631 6.787 45.729 1.00 88.38 196 PRO A CA 1
ATOM 1485 C C . PRO A 1 196 ? -25.057 6.604 44.324 1.00 88.38 196 PRO A C 1
ATOM 1487 O O . PRO A 1 196 ? -24.349 7.468 43.792 1.00 88.38 196 PRO A O 1
ATOM 1490 N N . LEU A 1 197 ? -25.408 5.493 43.680 1.00 91.88 197 LEU A N 1
ATOM 1491 C CA . LEU A 1 197 ? -25.030 5.270 42.294 1.00 91.88 197 LEU A CA 1
ATOM 1492 C C . LEU A 1 197 ? -25.779 6.264 41.394 1.00 91.88 197 LEU A C 1
ATOM 1494 O O . LEU A 1 197 ? -26.993 6.427 41.537 1.00 91.88 197 LEU A O 1
ATOM 1498 N N . PRO A 1 198 ? -25.098 6.907 40.429 1.00 88.75 198 PRO A N 1
ATOM 1499 C CA . PRO A 1 198 ? -25.753 7.831 39.517 1.00 88.75 198 PRO A CA 1
ATOM 1500 C C . PRO A 1 198 ? -26.711 7.077 38.585 1.00 88.75 198 PRO A C 1
ATOM 1502 O O . PRO A 1 198 ? -26.283 6.226 37.804 1.00 88.75 198 PRO A O 1
ATOM 1505 N N . GLU A 1 199 ? -27.991 7.446 38.610 1.00 90.94 199 GLU A N 1
ATOM 1506 C CA . GLU A 1 199 ? -29.076 6.877 37.788 1.00 90.94 199 GLU A CA 1
ATOM 1507 C C . GLU A 1 199 ? -29.036 7.384 36.335 1.00 90.94 199 GLU A C 1
ATOM 1509 O O . GLU A 1 199 ? -30.005 7.911 35.792 1.00 90.94 199 GLU A O 1
ATOM 1514 N N . THR A 1 200 ? -27.872 7.277 35.698 1.00 80.56 200 THR A N 1
ATOM 1515 C CA . THR A 1 200 ? -27.603 7.824 34.362 1.00 80.56 200 THR A CA 1
ATOM 1516 C C . THR A 1 200 ? -27.123 6.735 33.410 1.00 80.56 200 THR A C 1
ATOM 1518 O O . THR A 1 200 ? -26.531 5.739 33.823 1.00 80.56 200 THR A O 1
ATOM 1521 N N . GLY A 1 201 ? -27.331 6.940 32.108 1.00 79.25 201 GLY A N 1
ATOM 1522 C CA . GLY A 1 201 ? -26.873 6.020 31.066 1.00 79.25 201 GLY A CA 1
ATOM 1523 C C . GLY A 1 201 ? -28.012 5.235 30.403 1.00 79.25 201 GLY A C 1
ATOM 1524 O O . GLY A 1 201 ? -29.124 5.750 30.323 1.00 79.25 201 GLY A O 1
ATOM 1525 N N . PRO A 1 202 ? -27.728 4.046 29.830 1.00 78.19 202 PRO A N 1
ATOM 1526 C CA . PRO A 1 202 ? -28.748 3.142 29.290 1.00 78.19 202 PRO A CA 1
ATOM 1527 C C . PRO A 1 202 ? -29.836 2.828 30.324 1.00 78.19 202 PRO A C 1
ATOM 1529 O O . PRO A 1 202 ? -29.530 2.745 31.515 1.00 78.19 202 PRO A O 1
ATOM 1532 N N . ALA A 1 203 ? -31.076 2.629 29.869 1.00 76.69 203 ALA A N 1
ATOM 1533 C CA . ALA A 1 203 ? -32.240 2.446 30.738 1.00 76.69 203 ALA A CA 1
ATOM 1534 C C . ALA A 1 203 ? -32.043 1.305 31.748 1.00 76.69 203 ALA A C 1
ATOM 1536 O O . ALA A 1 203 ? -32.374 1.446 32.921 1.00 76.69 203 ALA A O 1
ATOM 1537 N N . GLU A 1 204 ? -31.414 0.216 31.316 1.00 82.06 204 GLU A N 1
ATOM 1538 C CA . GLU A 1 204 ? -31.131 -0.959 32.134 1.00 82.06 204 GLU A CA 1
ATOM 1539 C C . GLU A 1 204 ? -30.137 -0.651 33.262 1.00 82.06 204 GLU A C 1
ATOM 1541 O O . GLU A 1 204 ? -30.298 -1.133 34.381 1.00 82.06 204 GLU A O 1
ATOM 1546 N N . LEU A 1 205 ? -29.115 0.170 32.988 1.00 84.12 205 LEU A N 1
ATOM 1547 C CA . LEU A 1 205 ? -28.123 0.564 33.994 1.00 84.12 205 LEU A CA 1
ATOM 1548 C C . LEU A 1 205 ? -28.680 1.617 34.957 1.00 84.12 205 LEU A C 1
ATOM 1550 O O . LEU A 1 205 ? -28.376 1.561 36.147 1.00 84.12 205 LEU A O 1
ATOM 1554 N N . ALA A 1 206 ? -29.506 2.543 34.467 1.00 84.25 206 ALA A N 1
ATOM 1555 C CA . ALA A 1 206 ? -30.176 3.532 35.307 1.00 84.25 206 ALA A CA 1
ATOM 1556 C C . ALA A 1 206 ? -31.194 2.873 36.254 1.00 84.25 206 ALA A C 1
ATOM 1558 O O . ALA A 1 206 ? -31.224 3.195 37.439 1.00 84.25 206 ALA A O 1
ATOM 1559 N N . GLU A 1 207 ? -31.973 1.908 35.760 1.00 86.50 207 GLU A N 1
ATOM 1560 C CA . GLU A 1 207 ? -32.910 1.128 36.577 1.00 86.50 207 GLU A CA 1
ATOM 1561 C C . GLU A 1 207 ? -32.177 0.259 37.609 1.00 86.50 207 GLU A C 1
ATOM 1563 O O . GLU A 1 207 ? -32.584 0.202 38.770 1.00 86.50 207 GLU A O 1
ATOM 1568 N N . LEU A 1 208 ? -31.057 -0.370 37.228 1.00 89.25 208 LEU A N 1
ATOM 1569 C CA . LEU A 1 208 ? -30.209 -1.106 38.169 1.00 89.25 208 LEU A CA 1
ATOM 1570 C C . LEU A 1 208 ? -29.677 -0.192 39.284 1.00 89.25 208 LEU A C 1
ATOM 1572 O O . LEU A 1 208 ? -29.741 -0.566 40.454 1.00 89.25 208 LEU A O 1
ATOM 1576 N N . ALA A 1 209 ? -29.179 0.999 38.933 1.00 92.06 209 ALA A N 1
ATOM 1577 C CA . ALA A 1 209 ? -28.700 1.983 39.903 1.00 92.06 209 ALA A CA 1
ATOM 1578 C C . ALA A 1 209 ? -29.824 2.437 40.848 1.00 92.06 209 ALA A C 1
ATOM 1580 O O . ALA A 1 209 ? -29.626 2.437 42.061 1.00 92.06 209 ALA A O 1
ATOM 1581 N N . ARG A 1 210 ? -31.019 2.725 40.313 1.00 92.62 210 ARG A N 1
ATOM 1582 C CA . ARG A 1 210 ? -32.203 3.091 41.105 1.00 92.62 210 ARG A CA 1
ATOM 1583 C C . ARG A 1 210 ? -32.552 2.006 42.122 1.00 92.62 210 ARG A C 1
ATOM 1585 O O . ARG A 1 210 ? -32.678 2.291 43.310 1.00 92.62 210 ARG A O 1
ATOM 1592 N N . ARG A 1 211 ? -32.675 0.750 41.678 1.00 93.44 211 ARG A N 1
ATOM 1593 C CA . ARG A 1 211 ? -32.998 -0.381 42.567 1.00 93.44 211 ARG A CA 1
ATOM 1594 C C . ARG A 1 211 ? -31.919 -0.623 43.616 1.00 93.44 211 ARG A C 1
ATOM 1596 O O . ARG A 1 211 ? -32.250 -0.913 44.761 1.00 93.44 211 ARG A O 1
ATOM 1603 N N . PHE A 1 212 ? -30.649 -0.478 43.241 1.00 93.75 212 PHE A N 1
ATOM 1604 C CA . PHE A 1 212 ? -29.540 -0.578 44.185 1.00 93.75 212 PHE A CA 1
ATOM 1605 C C . PHE A 1 212 ? -29.611 0.514 45.261 1.00 93.75 212 PHE A C 1
ATOM 1607 O O . PHE A 1 212 ? -29.472 0.205 46.441 1.00 93.75 212 PHE A O 1
ATOM 1614 N N . ASN A 1 213 ? -29.876 1.766 44.873 1.00 94.25 213 ASN A N 1
ATOM 1615 C CA . ASN A 1 213 ? -30.001 2.887 45.806 1.00 94.25 213 ASN A CA 1
ATOM 1616 C C . ASN A 1 213 ? -31.158 2.680 46.799 1.00 94.25 213 ASN A C 1
ATOM 1618 O O . ASN A 1 213 ? -30.975 2.915 47.991 1.00 94.25 213 ASN A O 1
ATOM 1622 N N . ILE A 1 214 ? -32.317 2.198 46.326 1.00 93.75 214 ILE A N 1
ATOM 1623 C CA . ILE A 1 214 ? -33.471 1.868 47.185 1.00 93.75 214 ILE A CA 1
ATOM 1624 C C . ILE A 1 214 ? -33.086 0.788 48.204 1.00 93.75 214 ILE A C 1
ATOM 1626 O O . ILE A 1 214 ? -33.238 0.993 49.403 1.00 93.75 214 ILE A O 1
ATOM 1630 N N . MET A 1 215 ? -32.505 -0.323 47.740 1.00 93.19 215 MET A N 1
ATOM 1631 C C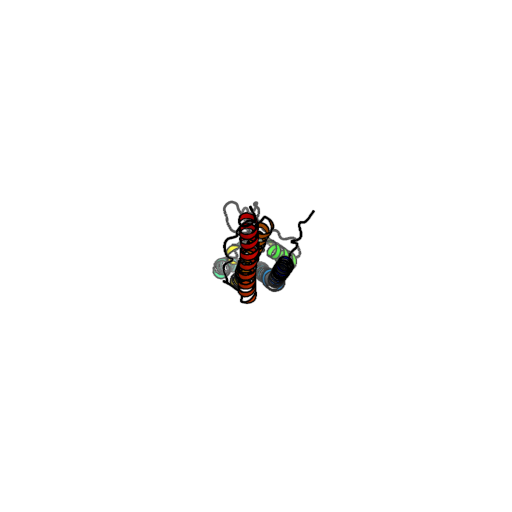A . MET A 1 215 ? -32.060 -1.417 48.609 1.00 93.19 215 MET A CA 1
ATOM 1632 C C . MET A 1 215 ? -31.030 -0.946 49.650 1.00 93.19 215 MET A C 1
ATOM 1634 O O . MET A 1 215 ? -31.110 -1.327 50.814 1.00 93.19 215 MET A O 1
ATOM 1638 N N . ALA A 1 216 ? -30.061 -0.113 49.255 1.00 90.88 216 ALA A N 1
ATOM 1639 C CA . ALA A 1 216 ? -29.057 0.421 50.175 1.00 90.88 216 ALA A CA 1
ATOM 1640 C C . ALA A 1 216 ? -29.684 1.311 51.267 1.00 90.88 216 ALA A C 1
ATOM 1642 O O . ALA A 1 216 ? -29.251 1.262 52.420 1.00 90.88 216 ALA A O 1
ATOM 1643 N N . ALA A 1 217 ? -30.724 2.082 50.929 1.00 89.44 217 ALA A N 1
ATOM 1644 C CA . ALA A 1 217 ? -31.471 2.887 51.892 1.00 89.44 217 ALA A CA 1
ATOM 1645 C C . ALA A 1 217 ? -32.279 2.021 52.876 1.00 89.44 217 ALA A C 1
ATOM 1647 O O . ALA A 1 217 ? -32.221 2.262 54.080 1.00 89.44 217 ALA A O 1
ATOM 1648 N N . GLU A 1 218 ? -32.959 0.977 52.393 1.00 89.94 218 GLU A N 1
ATOM 1649 C CA . GLU A 1 218 ? -33.707 0.037 53.245 1.00 89.94 218 GLU A CA 1
ATOM 1650 C C . GLU A 1 218 ? -32.786 -0.710 54.225 1.00 89.94 218 GLU A C 1
ATOM 1652 O O . GLU A 1 218 ? -33.097 -0.843 55.410 1.00 89.94 218 GLU A O 1
ATOM 1657 N N . VAL A 1 219 ? -31.612 -1.161 53.762 1.00 87.50 219 VAL A N 1
ATOM 1658 C CA . VAL A 1 219 ? -30.607 -1.807 54.626 1.00 87.50 219 VAL A CA 1
ATOM 1659 C C . VAL A 1 219 ? -30.128 -0.854 55.720 1.00 87.50 219 VAL A C 1
ATOM 1661 O O . VAL A 1 219 ? -29.994 -1.267 56.873 1.00 87.50 219 VAL A O 1
ATOM 1664 N N . ARG A 1 220 ? -29.903 0.421 55.386 1.00 84.44 220 ARG A N 1
ATOM 1665 C CA . ARG A 1 220 ? -29.531 1.444 56.369 1.00 84.44 220 ARG A CA 1
ATOM 1666 C C . ARG A 1 220 ? -30.608 1.611 57.437 1.00 84.44 220 ARG A C 1
ATOM 1668 O O . ARG A 1 220 ? -30.286 1.579 58.620 1.00 84.44 220 ARG A O 1
ATOM 1675 N N . GLU A 1 221 ? -31.866 1.753 57.033 1.00 85.94 221 GLU A N 1
ATOM 1676 C CA . GLU A 1 221 ? -32.983 1.935 57.964 1.00 85.94 221 GLU A CA 1
ATOM 1677 C C . GLU A 1 221 ? -33.116 0.746 58.933 1.00 85.94 221 GLU A C 1
ATOM 1679 O O . GLU A 1 221 ? -33.315 0.924 60.136 1.00 85.94 221 GLU A O 1
ATOM 1684 N N . LEU A 1 222 ? -32.922 -0.480 58.437 1.00 85.19 222 LEU A N 1
ATOM 1685 C CA . LEU A 1 222 ? -32.922 -1.688 59.267 1.00 85.19 222 LEU A CA 1
ATOM 1686 C C . LEU A 1 222 ? -31.773 -1.716 60.289 1.00 85.19 222 LEU A C 1
ATOM 1688 O O . LEU A 1 222 ? -31.968 -2.181 61.417 1.00 85.19 222 LEU A O 1
ATOM 1692 N N . LEU A 1 223 ? -30.583 -1.242 59.911 1.00 82.25 223 LEU A N 1
ATOM 1693 C CA . LEU A 1 223 ? -29.426 -1.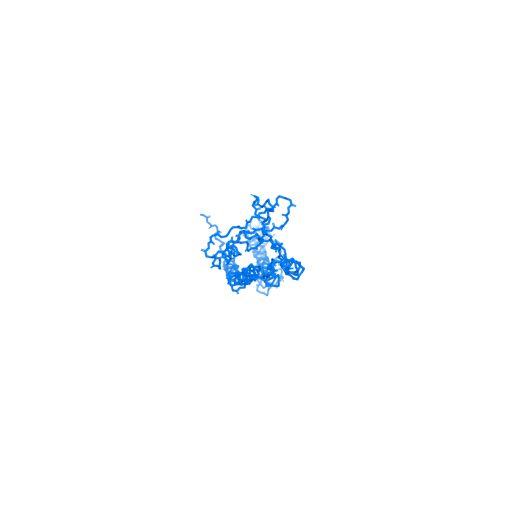155 60.808 1.00 82.25 223 LEU A CA 1
ATOM 1694 C C . LEU A 1 223 ? -29.606 -0.054 61.868 1.00 82.25 223 LEU A C 1
ATOM 1696 O O . LEU A 1 223 ? -29.343 -0.301 63.050 1.00 82.25 223 LEU A O 1
ATOM 1700 N N . ASP A 1 224 ? -30.120 1.116 61.479 1.00 81.25 224 ASP A N 1
ATOM 1701 C CA . ASP A 1 224 ? -30.394 2.231 62.397 1.00 81.25 224 ASP A CA 1
ATOM 1702 C C . ASP A 1 224 ? -31.456 1.830 63.441 1.00 81.25 224 ASP A C 1
ATOM 1704 O O . ASP A 1 224 ? -31.222 1.962 64.646 1.00 81.25 224 ASP A O 1
ATOM 1708 N N . ASN A 1 225 ? -32.561 1.206 63.013 1.00 77.94 225 ASN A N 1
ATOM 1709 C CA . ASN A 1 225 ? -33.632 0.752 63.911 1.00 77.94 225 ASN A CA 1
ATOM 1710 C C . ASN A 1 225 ? -33.162 -0.291 64.943 1.00 77.94 225 ASN A C 1
ATOM 1712 O O . ASN A 1 225 ? -33.614 -0.283 66.093 1.00 77.94 225 ASN A O 1
ATOM 1716 N N . ARG A 1 226 ? -32.227 -1.180 64.576 1.00 68.38 226 ARG A N 1
ATOM 1717 C CA . ARG A 1 226 ? -31.623 -2.135 65.525 1.00 68.38 226 ARG A CA 1
ATOM 1718 C C . ARG A 1 226 ? -30.782 -1.440 66.591 1.00 68.38 226 ARG A C 1
ATOM 1720 O O . ARG A 1 226 ? -30.809 -1.849 67.751 1.00 68.38 226 ARG A O 1
ATOM 1727 N N . THR A 1 227 ? -30.057 -0.397 66.204 1.00 66.50 227 THR A N 1
ATOM 1728 C CA . THR A 1 227 ? -29.189 0.363 67.109 1.00 66.50 227 THR A CA 1
ATOM 1729 C C . THR A 1 227 ? -30.023 1.159 68.117 1.00 66.50 227 THR A C 1
ATOM 1731 O O . THR A 1 227 ? -29.718 1.152 69.310 1.00 66.50 227 THR A O 1
ATOM 1734 N N . THR A 1 228 ? -31.136 1.758 67.677 1.00 64.31 228 THR A N 1
ATOM 1735 C CA . THR A 1 228 ? -32.077 2.472 68.558 1.00 64.31 228 THR A CA 1
ATOM 1736 C C . THR A 1 228 ? -32.802 1.538 69.528 1.00 64.31 228 THR A C 1
ATOM 1738 O O . THR A 1 228 ? -32.939 1.872 70.704 1.00 64.31 228 THR A O 1
ATOM 1741 N N . LEU A 1 229 ? -33.223 0.349 69.077 1.00 65.00 229 LEU A N 1
ATOM 1742 C CA . LEU A 1 229 ? -33.851 -0.639 69.959 1.00 65.00 229 LEU A CA 1
ATOM 1743 C C . LEU A 1 229 ? -32.888 -1.129 71.046 1.00 65.00 229 LEU A C 1
ATOM 1745 O O . LEU A 1 229 ? -33.284 -1.196 72.199 1.00 65.00 229 LEU A O 1
ATOM 1749 N N . LEU A 1 230 ? -31.620 -1.407 70.729 1.00 63.56 230 LEU A N 1
ATOM 1750 C CA . LEU A 1 230 ? -30.639 -1.830 71.741 1.00 63.56 230 LEU A CA 1
ATOM 1751 C C . LEU A 1 230 ? -30.284 -0.716 72.742 1.00 63.56 230 LEU A C 1
ATOM 1753 O O . LEU A 1 230 ? -30.047 -1.010 73.911 1.00 63.56 230 LEU A O 1
ATOM 1757 N N . ALA A 1 231 ? -30.303 0.551 72.319 1.00 62.91 231 ALA A N 1
ATOM 1758 C CA . ALA A 1 231 ? -30.075 1.695 73.203 1.00 62.91 231 ALA A CA 1
ATOM 1759 C C . ALA A 1 231 ? -31.263 1.992 74.142 1.00 62.91 231 ALA A C 1
ATOM 1761 O O . ALA A 1 231 ? -31.064 2.556 75.212 1.00 62.91 231 ALA A O 1
ATOM 1762 N N . GLY A 1 232 ? -32.488 1.613 73.760 1.00 57.91 232 GLY A N 1
ATOM 1763 C CA . GLY A 1 232 ? -33.701 1.830 74.560 1.00 57.91 232 GLY A CA 1
ATOM 1764 C C . GLY A 1 232 ? -34.014 0.743 75.598 1.00 57.91 232 GLY A C 1
ATOM 1765 O O . GLY A 1 232 ? -34.944 0.920 76.379 1.00 57.91 232 GLY A O 1
ATOM 1766 N N . ILE A 1 233 ? -33.280 -0.378 75.602 1.00 57.28 233 ILE A N 1
ATOM 1767 C CA . ILE A 1 233 ? -33.475 -1.511 76.536 1.00 57.28 233 ILE A CA 1
ATOM 1768 C C . ILE A 1 233 ? -32.363 -1.540 77.616 1.00 57.28 233 ILE A C 1
ATOM 1770 O O . ILE A 1 233 ? -32.227 -2.523 78.341 1.00 57.28 233 ILE A O 1
ATOM 1774 N N . SER A 1 234 ? -31.550 -0.480 77.722 1.00 48.06 234 SER A N 1
ATOM 1775 C CA . SER A 1 234 ? -30.527 -0.300 78.771 1.00 48.06 234 SER A CA 1
ATOM 1776 C C . SER A 1 234 ? -31.014 0.615 79.889 1.00 48.06 234 SER A C 1
ATOM 1778 O O . SER A 1 234 ? -31.671 1.629 79.564 1.00 48.06 234 SER A O 1
#

Nearest PDB structures (foldseek):
  3lr3-assembly1_A-2  TM=7.918E-01  e=6.588E-05  Burkholderia pseudomallei
  3te8-assembly1_B  TM=7.931E-01  e=8.291E-05  Burkholderia pseudomallei 1710b
  3lr5-assembly1_B  TM=7.728E-01  e=3.292E-04  Burkholderia pseudomallei
  3te8-assembly1_A  TM=7.755E-01  e=7.793E-04  Burkholderia pseudomallei 1710b
  6hjm-assembly9_P  TM=2.908E-01  e=2.163E+00  Myxococcus xanthus

Solvent-accessible surface area (backbone atoms only — not comparable to full-atom values): 13037 Å² total; per-residue (Å²): 141,78,91,71,66,89,47,72,64,55,46,53,53,50,50,52,53,50,53,49,52,53,48,50,53,50,52,51,50,47,49,42,64,73,44,53,49,52,51,42,43,48,52,17,40,50,51,32,48,52,51,54,52,50,52,53,51,53,64,74,41,57,78,89,52,37,64,59,50,36,53,48,36,36,68,81,70,43,38,39,68,42,74,67,90,78,66,57,80,39,72,35,65,91,59,81,61,53,68,41,32,30,51,32,34,15,67,72,73,73,49,93,45,66,62,16,4,30,86,100,45,72,39,32,30,36,74,42,85,47,94,93,37,68,36,33,42,34,34,47,54,81,83,70,47,76,74,73,64,55,68,62,53,45,52,53,50,50,53,52,49,52,49,50,51,50,51,54,50,52,50,52,71,50,52,53,58,51,52,50,50,54,50,36,53,52,31,48,74,71,75,43,86,54,76,77,56,71,64,57,77,57,70,70,54,16,51,49,24,48,54,50,42,52,53,55,50,54,54,49,52,57,53,52,54,53,54,53,53,60,64,70,77,107

Mean predicted aligned error: 10.03 Å

pLDDT: mean 85.21, std 10.65, range [36.28, 96.25]

Sequence (234 aa):
MKHLPRSLFARTALTLALAFIVFQAAAFWVVYRTLIVPVAERSADDLAGLVVLSAQTWVELPPETRAAFEQELARRHGLRLTTLDVGAVADAPQFAFRTQIEAALSRRVGESVVLRGVPNKAAAWLDIPVGGHDLRVGFFPDRYAVKPPLAAIAVVGVGAFLSLLTALFLVRRITVPLARAAQAASQVGAGELPDPLPETGPAELAELARRFNIMAAEVRELLDNRTTLLAGIS

Radius of gyration: 35.89 Å; Cα contacts (8 Å, |Δi|>4): 217; chains: 1; bounding box: 62×32×118 Å